Protein AF-A0A401U123-F1 (afdb_monomer)

Organism: Chiloscyllium punctatum (NCBI:txid137246)

Secondary structure (DSSP, 8-state):
-HHHHHHHHHHHHHB-S---SS-EEEEETTEEEEEEE-GGG-EEEEEEEEEE-STT-EEEEEEEEEEEEEETTEEEEEBP---------------PPPPPPPEEEEEEETTEEEEEEE-S-TT---BTTBS-GGGT-EEEEEBSS--------------SS-TTS-SSHHHHHHHH-HHHHHHHHHH--

Nearest PDB structures (foldseek):
  3d6e-assembly1_A  TM=1.740E-01  e=1.601E-01  Bacillus licheniformis
  3d6e-assembly2_B  TM=1.925E-01  e=4.897E-01  Bacillus licheniformis
  1gbg-assembly1_A  TM=1.452E-01  e=1.893E-01  Bacillus licheniformis
  3i4i-assembly2_B  TM=1.589E-01  e=1.133E+00  uncultured murine large bowel bacterium BAC 14

Structure (mmCIF, N/CA/C/O backbone):
data_AF-A0A401U123-F1
#
_entry.id   AF-A0A401U123-F1
#
loop_
_atom_site.group_PDB
_atom_site.id
_atom_site.type_symbol
_atom_site.label_atom_id
_atom_site.label_alt_id
_atom_site.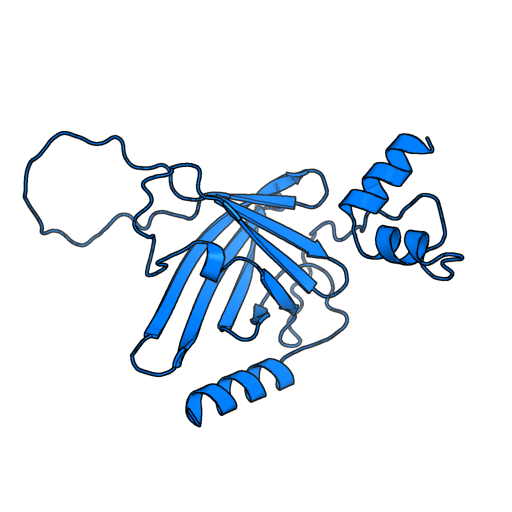label_comp_id
_atom_site.label_asym_id
_atom_site.label_entity_id
_atom_site.label_seq_id
_atom_site.pdbx_PDB_ins_code
_atom_site.Cartn_x
_atom_site.Cartn_y
_atom_site.Cartn_z
_atom_site.occupancy
_atom_site.B_iso_or_equiv
_atom_site.auth_seq_id
_atom_site.auth_comp_id
_atom_site.auth_asym_id
_atom_site.auth_atom_id
_atom_site.pdbx_PDB_model_num
ATOM 1 N N . PHE A 1 1 ? 5.306 -14.251 -20.334 1.00 72.69 1 PHE A N 1
ATOM 2 C CA . PHE A 1 1 ? 3.906 -14.613 -20.028 1.00 72.69 1 PHE A CA 1
ATOM 3 C C . PHE A 1 1 ? 3.793 -15.651 -18.909 1.00 72.69 1 PHE A C 1
ATOM 5 O O . PHE A 1 1 ? 3.324 -15.285 -17.842 1.00 72.69 1 PHE A O 1
ATOM 12 N N . ALA A 1 2 ? 4.260 -16.899 -19.077 1.00 82.81 2 ALA A N 1
ATOM 13 C CA . ALA A 1 2 ? 4.149 -17.934 -18.031 1.00 82.81 2 ALA A CA 1
ATOM 14 C C . ALA A 1 2 ? 4.771 -17.524 -16.679 1.00 82.81 2 ALA A C 1
ATOM 16 O O . ALA A 1 2 ? 4.194 -17.757 -15.625 1.00 82.81 2 ALA A O 1
ATOM 17 N N . GLU A 1 3 ? 5.919 -16.848 -16.704 1.00 81.94 3 GLU A N 1
ATOM 18 C CA . GLU A 1 3 ? 6.566 -16.298 -15.506 1.00 81.94 3 GLU A CA 1
ATOM 19 C C . GLU A 1 3 ? 5.705 -15.237 -14.793 1.00 81.94 3 GLU A C 1
ATOM 21 O O . GLU A 1 3 ? 5.604 -15.228 -13.570 1.00 81.94 3 GLU A O 1
ATOM 26 N N . THR A 1 4 ? 5.024 -14.382 -15.559 1.00 79.69 4 THR A N 1
ATOM 27 C CA . THR A 1 4 ? 4.092 -13.366 -15.049 1.00 79.69 4 THR A CA 1
ATOM 28 C C . THR A 1 4 ? 2.894 -14.016 -14.359 1.00 79.69 4 THR A C 1
ATOM 30 O O . THR A 1 4 ? 2.498 -13.578 -13.283 1.00 79.69 4 THR A O 1
ATOM 33 N N . LEU A 1 5 ? 2.355 -15.097 -14.933 1.00 83.25 5 LEU A N 1
ATOM 34 C CA . LEU A 1 5 ? 1.285 -15.873 -14.303 1.00 83.25 5 LEU A CA 1
ATOM 35 C C . LEU A 1 5 ? 1.749 -16.558 -13.013 1.00 83.25 5 LEU A C 1
ATOM 37 O O . LEU A 1 5 ? 1.036 -16.495 -12.019 1.00 83.25 5 LEU A O 1
ATOM 41 N N . ARG A 1 6 ? 2.957 -17.140 -12.991 1.00 86.31 6 ARG A N 1
ATOM 42 C CA . ARG A 1 6 ? 3.522 -17.748 -11.772 1.00 86.31 6 ARG A CA 1
ATOM 43 C C . ARG A 1 6 ? 3.681 -16.736 -10.640 1.00 86.31 6 ARG A C 1
ATOM 45 O O . ARG A 1 6 ? 3.321 -17.042 -9.512 1.00 86.31 6 ARG A O 1
ATOM 52 N N . ARG A 1 7 ? 4.156 -15.521 -10.938 1.00 83.25 7 ARG A N 1
ATOM 53 C CA . ARG A 1 7 ? 4.240 -14.444 -9.937 1.00 83.25 7 ARG A CA 1
ATOM 54 C C . ARG A 1 7 ? 2.875 -14.071 -9.369 1.00 83.25 7 ARG A C 1
ATOM 56 O O . ARG A 1 7 ? 2.745 -13.923 -8.162 1.00 83.25 7 ARG A O 1
ATOM 63 N N . ARG A 1 8 ? 1.859 -13.937 -10.227 1.00 83.94 8 ARG A N 1
ATOM 64 C CA . ARG A 1 8 ? 0.493 -13.616 -9.784 1.00 83.94 8 ARG A CA 1
ATOM 65 C C . ARG A 1 8 ? -0.108 -14.731 -8.931 1.00 83.94 8 ARG A C 1
ATOM 67 O O . ARG A 1 8 ? -0.739 -14.428 -7.929 1.00 83.94 8 ARG A O 1
ATOM 74 N N . ALA A 1 9 ? 0.119 -15.993 -9.295 1.00 86.19 9 ALA A N 1
ATOM 75 C CA . ALA A 1 9 ? -0.311 -17.135 -8.490 1.00 86.19 9 ALA A CA 1
ATOM 76 C C . ALA A 1 9 ? 0.346 -17.121 -7.101 1.00 86.19 9 ALA A C 1
ATOM 78 O O . ALA A 1 9 ? -0.362 -17.159 -6.102 1.00 86.19 9 ALA A O 1
ATOM 79 N N . ALA A 1 10 ? 1.669 -16.940 -7.033 1.00 85.06 10 ALA A N 1
ATOM 80 C CA . ALA A 1 10 ? 2.384 -16.837 -5.761 1.00 85.06 10 ALA A CA 1
ATOM 81 C C . ALA A 1 10 ? 1.895 -15.655 -4.902 1.00 85.06 10 ALA A C 1
ATOM 83 O O . ALA A 1 10 ? 1.772 -15.786 -3.689 1.00 85.06 10 ALA A O 1
ATOM 84 N N . ALA A 1 11 ? 1.575 -14.511 -5.521 1.00 83.75 11 ALA A N 1
ATOM 85 C CA . ALA A 1 11 ? 1.001 -13.373 -4.808 1.00 83.75 11 ALA A CA 1
ATOM 86 C C . ALA A 1 11 ? -0.361 -13.720 -4.191 1.00 83.75 11 ALA A C 1
ATOM 88 O O . ALA A 1 11 ? -0.575 -13.415 -3.026 1.00 83.75 11 ALA A O 1
ATOM 89 N N . LEU A 1 12 ? -1.250 -14.387 -4.940 1.00 86.56 12 LEU A N 1
ATOM 90 C CA . LEU A 1 12 ? -2.555 -14.832 -4.435 1.00 86.56 12 LEU A CA 1
ATOM 91 C C . LEU A 1 12 ? -2.420 -15.846 -3.293 1.00 86.56 12 LEU A C 1
ATOM 93 O O . LEU A 1 12 ? -3.133 -15.737 -2.303 1.00 86.56 12 LEU A O 1
ATOM 97 N N . GLU A 1 13 ? -1.490 -16.797 -3.405 1.00 87.06 13 GLU A N 1
ATOM 98 C CA . GLU A 1 13 ? -1.208 -17.792 -2.359 1.00 87.06 13 GLU A CA 1
ATOM 99 C C . GLU A 1 13 ? -0.624 -17.166 -1.085 1.00 87.06 13 GLU A C 1
ATOM 101 O O . GLU A 1 13 ? -0.806 -17.697 0.010 1.00 87.06 13 GLU A O 1
ATOM 106 N N . ALA A 1 14 ? 0.073 -16.036 -1.216 1.00 85.12 14 ALA A N 1
ATOM 107 C CA . ALA A 1 14 ? 0.659 -15.328 -0.087 1.00 85.12 14 ALA A CA 1
ATOM 108 C C . ALA A 1 14 ? -0.350 -14.462 0.681 1.00 85.12 14 ALA A C 1
ATOM 110 O O . ALA A 1 14 ? -0.041 -14.078 1.814 1.00 85.12 14 ALA A O 1
ATOM 111 N N . ILE A 1 15 ? -1.517 -14.140 0.097 1.00 88.12 15 ILE A N 1
ATOM 112 C CA . ILE A 1 15 ? -2.527 -13.289 0.739 1.00 88.12 15 ILE A CA 1
ATOM 113 C C . ILE A 1 15 ? -3.003 -13.946 2.035 1.00 88.12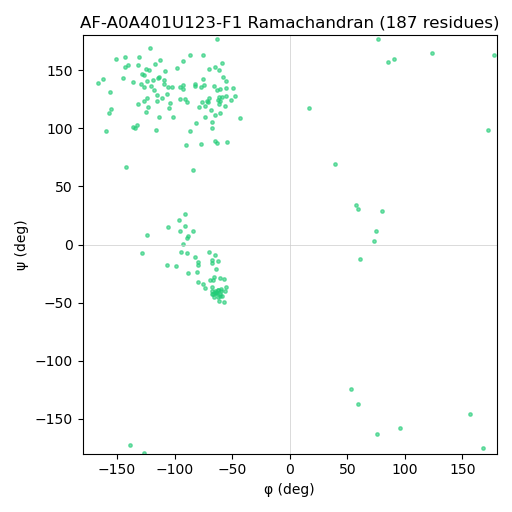 15 ILE A C 1
ATOM 115 O O . ILE A 1 15 ? -3.501 -15.071 2.049 1.00 88.12 15 ILE A O 1
ATOM 119 N N . ALA A 1 16 ? -2.870 -13.206 3.130 1.00 80.25 16 ALA A N 1
ATOM 120 C CA . ALA A 1 16 ? -3.334 -13.589 4.450 1.00 80.25 16 ALA A CA 1
ATOM 121 C C . ALA A 1 16 ? -4.470 -12.660 4.897 1.00 80.25 16 ALA A C 1
ATOM 123 O O . ALA A 1 16 ? -4.455 -11.462 4.619 1.00 80.25 16 ALA A O 1
ATOM 124 N N . SER A 1 17 ? -5.445 -13.208 5.621 1.00 72.75 17 SER A N 1
ATOM 125 C CA . SER A 1 17 ? -6.534 -12.447 6.245 1.00 72.75 17 SER A CA 1
ATOM 126 C C . SER A 1 17 ? -6.251 -12.167 7.721 1.00 72.75 17 SER A C 1
ATOM 128 O O . SER A 1 17 ? -5.633 -12.995 8.393 1.00 72.75 17 SER A O 1
ATOM 130 N N . GLY A 1 18 ? -6.789 -11.071 8.258 1.00 66.94 18 GLY A N 1
ATOM 131 C CA . GLY A 1 18 ? -6.857 -10.828 9.700 1.00 66.94 18 GLY A CA 1
ATOM 132 C C . GLY A 1 18 ? -5.561 -10.305 10.315 1.00 66.94 18 GLY A C 1
ATOM 133 O O . GLY A 1 18 ? -5.289 -10.571 11.486 1.00 66.94 18 GLY A O 1
ATOM 134 N N . ARG A 1 19 ? -4.736 -9.578 9.549 1.00 75.94 19 ARG A N 1
ATOM 135 C CA . ARG A 1 19 ? -3.484 -9.006 10.068 1.00 75.94 19 ARG A CA 1
ATOM 136 C C . ARG A 1 19 ? -3.778 -7.856 11.054 1.00 75.94 19 ARG A C 1
ATOM 138 O O . ARG A 1 19 ? -4.467 -6.899 10.677 1.00 75.94 19 ARG A O 1
ATOM 145 N N . PRO A 1 20 ? -3.239 -7.885 12.288 1.00 73.00 20 PRO A N 1
ATOM 146 C CA . PRO A 1 20 ? -3.226 -6.712 13.158 1.00 73.00 20 PRO A CA 1
ATOM 147 C C . PRO A 1 20 ? -2.160 -5.709 12.685 1.00 73.00 20 PRO A C 1
ATOM 149 O O . PRO A 1 20 ? -1.083 -6.116 12.250 1.00 73.00 20 PRO A O 1
ATOM 152 N N . GLY A 1 21 ? -2.455 -4.409 12.771 1.00 81.81 21 GLY A N 1
ATOM 153 C CA . GLY A 1 21 ? -1.521 -3.352 12.356 1.00 81.81 21 GLY A CA 1
ATOM 154 C C . GLY A 1 21 ? -1.399 -3.176 10.839 1.00 81.81 2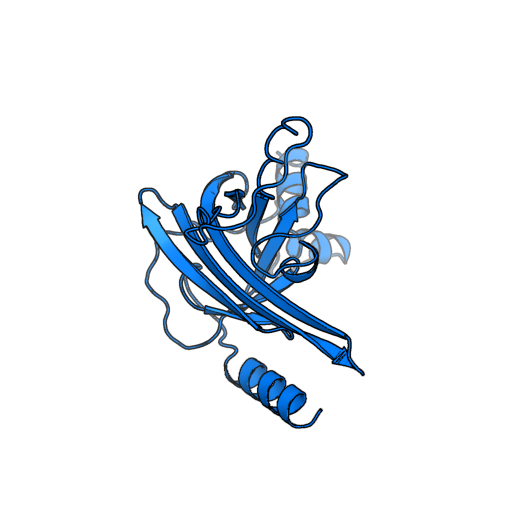1 GLY A C 1
ATOM 155 O O . GLY A 1 21 ? -2.263 -3.631 10.078 1.00 81.81 21 GLY A O 1
ATOM 156 N N . ILE A 1 22 ? -0.335 -2.490 10.402 1.00 88.50 22 ILE A N 1
ATOM 157 C CA . ILE A 1 22 ? -0.020 -2.278 8.975 1.00 88.50 22 ILE A CA 1
ATOM 158 C C . ILE A 1 22 ? 1.414 -2.665 8.585 1.00 88.50 22 ILE A C 1
ATOM 160 O O . ILE A 1 22 ? 1.741 -2.678 7.402 1.00 88.50 22 ILE A O 1
ATOM 164 N N . ALA A 1 23 ? 2.278 -3.000 9.533 1.00 90.38 23 ALA A N 1
ATOM 165 C CA . ALA A 1 23 ? 3.647 -3.411 9.283 1.00 90.38 23 ALA A CA 1
ATOM 166 C C . ALA A 1 23 ? 3.724 -4.733 8.513 1.00 90.38 23 ALA A C 1
ATOM 168 O O . ALA A 1 23 ? 2.865 -5.616 8.615 1.00 90.38 23 ALA A O 1
ATOM 169 N N . GLY A 1 24 ? 4.823 -4.881 7.780 1.00 90.88 24 GLY A N 1
ATOM 170 C CA . GLY A 1 24 ? 5.158 -6.040 6.967 1.00 90.88 24 GLY A CA 1
ATOM 171 C C . GLY A 1 24 ? 4.758 -5.878 5.505 1.00 90.88 24 GLY A C 1
ATOM 172 O O . GLY A 1 24 ? 4.663 -4.763 4.989 1.00 90.88 24 GLY A O 1
ATOM 173 N N . THR A 1 25 ? 4.610 -7.007 4.816 1.00 93.12 25 THR A N 1
ATOM 174 C CA . THR A 1 25 ? 4.478 -7.039 3.359 1.00 93.12 25 THR A CA 1
ATOM 175 C C . THR A 1 25 ? 3.022 -7.006 2.911 1.00 93.12 25 THR A C 1
ATOM 177 O O . THR A 1 25 ? 2.165 -7.719 3.433 1.00 93.12 25 THR A O 1
ATOM 180 N N . TRP A 1 26 ? 2.777 -6.204 1.884 1.00 93.62 26 TRP A N 1
ATOM 181 C CA . TRP A 1 26 ? 1.509 -6.012 1.205 1.00 93.62 26 TRP A CA 1
ATOM 182 C C . TRP A 1 26 ? 1.704 -6.233 -0.290 1.00 93.62 26 TRP A C 1
ATOM 184 O O . TRP A 1 26 ? 2.675 -5.750 -0.865 1.00 93.62 26 TRP A O 1
ATOM 194 N N . VAL A 1 27 ? 0.802 -6.960 -0.939 1.00 93.44 27 VAL A N 1
ATOM 195 C CA . VAL A 1 27 ? 0.949 -7.374 -2.340 1.00 93.44 27 VAL A CA 1
ATOM 196 C C . VAL A 1 27 ? -0.235 -6.950 -3.191 1.00 93.44 27 VAL A C 1
ATOM 198 O O . VAL A 1 27 ? -1.367 -6.852 -2.722 1.00 93.44 27 VAL A O 1
ATOM 201 N N . ASN A 1 28 ? 0.025 -6.727 -4.474 1.00 91.31 28 ASN A N 1
ATOM 202 C CA . ASN A 1 28 ? -1.002 -6.616 -5.501 1.00 91.31 28 ASN A CA 1
ATOM 203 C C . ASN A 1 28 ? -0.554 -7.352 -6.777 1.00 91.31 28 ASN A C 1
ATOM 205 O O . ASN A 1 28 ? 0.472 -8.031 -6.805 1.00 91.31 28 ASN A O 1
ATOM 209 N N . ALA A 1 29 ? -1.314 -7.207 -7.863 1.00 86.38 29 ALA A N 1
ATOM 210 C CA . ALA A 1 29 ? -1.022 -7.876 -9.133 1.00 86.38 29 ALA A CA 1
ATOM 211 C C . ALA A 1 29 ? 0.319 -7.472 -9.786 1.00 86.38 29 ALA A C 1
ATOM 213 O O . ALA A 1 29 ? 0.758 -8.144 -10.727 1.00 86.38 29 ALA A O 1
ATOM 214 N N . PHE A 1 30 ? 0.938 -6.380 -9.330 1.00 88.06 30 PHE A N 1
ATOM 215 C CA . PHE A 1 30 ? 2.159 -5.809 -9.889 1.00 88.06 30 PHE A CA 1
ATOM 216 C C . PHE A 1 30 ? 3.390 -6.042 -9.016 1.00 88.06 30 PHE A C 1
ATOM 218 O O . PHE A 1 30 ? 4.497 -5.936 -9.529 1.00 88.06 30 PHE A O 1
ATOM 225 N N . GLY A 1 31 ? 3.244 -6.390 -7.740 1.00 90.69 31 GLY A N 1
ATOM 226 C CA . GLY A 1 31 ? 4.390 -6.651 -6.874 1.00 90.69 31 GLY A CA 1
ATOM 227 C C . GLY A 1 31 ? 4.058 -6.475 -5.405 1.00 90.69 31 GLY A C 1
ATOM 228 O O . GLY A 1 31 ? 2.940 -6.768 -4.972 1.00 90.69 31 GLY A O 1
ATOM 229 N N . SER A 1 32 ? 5.043 -6.004 -4.649 1.00 93.25 32 SER A N 1
ATOM 230 C CA . SER A 1 32 ? 4.965 -5.899 -3.197 1.00 93.25 32 SER A CA 1
ATOM 231 C C . SER A 1 32 ? 5.403 -4.541 -2.681 1.00 93.25 32 SER A C 1
ATOM 233 O O . SER A 1 32 ? 6.224 -3.849 -3.280 1.00 93.25 32 SER A O 1
ATOM 235 N N . ILE A 1 33 ? 4.881 -4.204 -1.514 1.00 94.62 33 ILE A N 1
ATOM 236 C CA . ILE A 1 33 ? 5.300 -3.082 -0.697 1.00 94.62 33 ILE A CA 1
ATOM 237 C C . ILE A 1 33 ? 5.548 -3.607 0.709 1.00 94.62 33 ILE A C 1
ATOM 239 O O . ILE A 1 33 ? 4.768 -4.405 1.220 1.00 94.62 33 ILE A O 1
ATOM 243 N N . THR A 1 34 ? 6.620 -3.155 1.341 1.00 95.12 34 THR A N 1
ATOM 244 C CA . THR A 1 34 ? 6.943 -3.491 2.725 1.00 95.12 34 THR A CA 1
ATOM 245 C C . THR A 1 34 ? 6.881 -2.233 3.574 1.00 95.12 34 THR A C 1
ATOM 247 O O . THR A 1 34 ? 7.492 -1.220 3.236 1.00 95.12 34 THR A O 1
ATOM 250 N N . LEU A 1 35 ? 6.138 -2.308 4.677 1.00 93.94 35 LEU A N 1
ATOM 251 C CA . LEU A 1 35 ? 6.067 -1.272 5.698 1.00 93.94 35 LEU A CA 1
ATOM 252 C C . LEU A 1 35 ? 6.887 -1.688 6.916 1.00 93.94 35 LEU A C 1
ATOM 254 O O . LEU A 1 35 ? 6.623 -2.714 7.542 1.00 93.94 35 LEU A O 1
ATOM 258 N N . THR A 1 36 ? 7.870 -0.873 7.274 1.00 93.19 36 THR A N 1
ATOM 259 C CA . THR A 1 36 ? 8.681 -1.056 8.478 1.00 93.19 36 THR A CA 1
ATOM 260 C C . THR A 1 36 ? 8.353 0.055 9.472 1.00 93.19 36 THR A C 1
ATOM 262 O O . THR A 1 36 ? 8.437 1.225 9.093 1.00 93.19 36 THR A O 1
ATOM 265 N N . PRO A 1 37 ? 7.980 -0.266 10.724 1.00 91.69 37 PRO A N 1
ATOM 266 C CA . PRO A 1 37 ? 7.776 0.747 11.752 1.00 91.69 37 PRO A CA 1
ATOM 267 C C . PRO A 1 37 ? 9.014 1.628 11.938 1.00 91.69 37 PRO A C 1
ATOM 269 O O . PRO A 1 37 ? 10.144 1.138 11.929 1.00 91.69 37 PRO A O 1
ATOM 272 N N . ALA A 1 38 ? 8.783 2.919 12.137 1.00 88.62 38 ALA A N 1
ATOM 273 C CA . ALA A 1 38 ? 9.775 3.913 12.517 1.00 88.62 38 ALA A CA 1
ATOM 274 C C . ALA A 1 38 ? 9.297 4.676 13.768 1.00 88.62 38 ALA A C 1
ATOM 276 O O . ALA A 1 38 ? 8.234 4.394 14.332 1.00 88.62 38 ALA A O 1
ATOM 277 N N . ASP A 1 39 ? 10.094 5.635 14.232 1.00 83.94 39 ASP A N 1
ATOM 278 C CA . ASP A 1 39 ? 9.794 6.374 15.457 1.00 83.94 39 ASP A CA 1
ATOM 279 C C . ASP A 1 39 ? 8.478 7.159 15.367 1.00 83.94 39 ASP A C 1
ATOM 281 O O . ASP A 1 39 ? 8.074 7.647 14.312 1.00 83.94 39 ASP A O 1
ATOM 285 N N . SER A 1 40 ? 7.822 7.342 16.516 1.00 84.12 40 SER A N 1
ATOM 286 C CA . SER A 1 40 ? 6.632 8.201 16.658 1.00 84.12 40 SER A CA 1
ATOM 287 C C . SER A 1 40 ? 5.447 7.828 15.750 1.00 84.12 40 SER A C 1
ATOM 289 O O . SER A 1 40 ? 4.708 8.700 15.299 1.00 84.12 40 SER A O 1
ATOM 291 N N . GLY A 1 41 ? 5.256 6.533 15.474 1.00 83.81 41 GLY A N 1
ATOM 292 C CA . GLY A 1 41 ? 4.154 6.046 14.632 1.00 83.81 41 GLY A CA 1
ATOM 293 C C . GLY A 1 41 ? 4.358 6.298 13.136 1.00 83.81 41 GLY A C 1
ATOM 294 O O . GLY A 1 41 ? 3.418 6.142 12.358 1.00 83.81 41 GLY A O 1
ATOM 295 N N . ALA A 1 42 ? 5.567 6.698 12.735 1.00 90.50 42 ALA A N 1
ATOM 296 C CA . ALA A 1 42 ? 5.963 6.761 11.340 1.00 90.50 42 ALA A CA 1
ATOM 297 C C . ALA A 1 42 ? 6.250 5.360 10.778 1.00 90.50 42 ALA A C 1
ATOM 299 O O . ALA A 1 42 ? 6.470 4.401 11.520 1.00 90.50 42 ALA A O 1
ATOM 300 N N . TYR A 1 43 ? 6.283 5.259 9.453 1.00 93.44 43 TYR A N 1
ATOM 301 C CA . TYR A 1 43 ? 6.618 4.037 8.729 1.00 93.44 43 TYR A CA 1
ATOM 302 C C . TYR A 1 43 ? 7.565 4.344 7.582 1.00 93.44 43 TYR A C 1
ATOM 304 O O . TYR A 1 43 ? 7.374 5.317 6.854 1.00 93.44 43 TYR A O 1
ATOM 312 N N . ARG A 1 44 ? 8.542 3.465 7.375 1.00 94.94 44 ARG A N 1
ATOM 313 C CA . ARG A 1 44 ? 9.292 3.405 6.127 1.00 94.94 44 ARG A CA 1
ATOM 314 C C . ARG A 1 44 ? 8.582 2.466 5.167 1.00 94.94 44 ARG A C 1
ATOM 316 O O . ARG A 1 44 ? 8.373 1.296 5.479 1.00 94.94 44 ARG A O 1
ATOM 323 N N . LEU A 1 45 ? 8.227 2.989 4.005 1.00 95.25 45 LEU A N 1
ATOM 324 C CA . LEU A 1 45 ? 7.699 2.232 2.885 1.00 95.25 45 LEU A CA 1
ATOM 325 C C . LEU A 1 45 ? 8.838 1.892 1.930 1.00 95.25 45 LEU A C 1
ATOM 327 O O . LEU A 1 45 ? 9.630 2.766 1.593 1.00 95.25 45 LEU A O 1
ATOM 331 N N . ALA A 1 46 ? 8.878 0.649 1.461 1.00 95.38 46 ALA A N 1
ATOM 332 C CA . ALA A 1 46 ? 9.684 0.225 0.322 1.00 95.38 46 ALA A CA 1
ATOM 333 C C . ALA A 1 46 ? 8.780 -0.479 -0.695 1.00 95.38 46 ALA A C 1
ATOM 335 O O . ALA A 1 46 ? 8.096 -1.437 -0.337 1.00 95.38 46 ALA A O 1
ATOM 336 N N . ALA A 1 47 ? 8.755 -0.007 -1.938 1.00 94.00 47 ALA A N 1
ATOM 337 C CA . ALA A 1 47 ? 7.978 -0.599 -3.021 1.00 94.00 47 ALA A CA 1
ATOM 338 C C .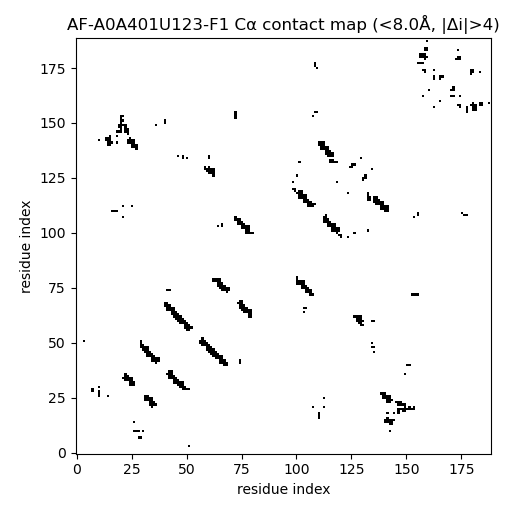 ALA A 1 47 ? 8.896 -1.284 -4.031 1.00 94.00 47 ALA A C 1
ATOM 340 O O . ALA A 1 47 ? 9.914 -0.719 -4.417 1.00 94.00 47 ALA A O 1
ATOM 341 N N . ASP A 1 48 ? 8.489 -2.467 -4.485 1.00 93.75 48 ASP A N 1
ATOM 342 C CA . ASP A 1 48 ? 9.102 -3.184 -5.599 1.00 93.75 48 ASP A CA 1
ATOM 343 C C . ASP A 1 48 ? 7.992 -3.709 -6.514 1.00 93.75 48 ASP A C 1
ATOM 345 O O . ASP A 1 48 ? 7.290 -4.681 -6.207 1.00 93.75 48 ASP A O 1
ATOM 349 N N . LEU A 1 49 ? 7.771 -2.987 -7.613 1.00 91.50 49 LEU A N 1
ATOM 350 C CA . LEU A 1 49 ? 6.647 -3.198 -8.515 1.00 91.50 49 LEU A CA 1
ATOM 351 C C . LEU A 1 49 ? 7.133 -3.436 -9.940 1.00 91.50 49 LEU A C 1
ATOM 353 O O . LEU A 1 49 ? 8.029 -2.766 -10.454 1.00 91.50 49 LEU A O 1
ATOM 357 N N . ARG A 1 50 ? 6.465 -4.362 -10.622 1.00 88.75 50 ARG A N 1
ATOM 358 C CA . ARG A 1 50 ? 6.713 -4.724 -12.012 1.00 88.75 50 ARG A CA 1
ATOM 359 C C . ARG A 1 50 ? 5.403 -4.880 -12.777 1.00 88.75 50 ARG A C 1
ATOM 361 O O . ARG A 1 50 ? 4.744 -5.921 -12.748 1.00 88.75 50 ARG A O 1
ATOM 368 N N . GLY A 1 51 ? 5.068 -3.847 -13.540 1.00 81.38 51 GLY A N 1
ATOM 369 C CA . GLY A 1 51 ? 4.011 -3.882 -14.541 1.00 81.38 51 GLY A CA 1
ATOM 370 C C . GLY A 1 51 ? 4.466 -4.629 -15.794 1.00 81.38 51 GLY A C 1
ATOM 371 O O . GLY A 1 51 ? 5.455 -4.252 -16.425 1.00 81.38 51 GLY A O 1
ATOM 372 N N . ASP A 1 52 ? 3.734 -5.676 -16.166 1.00 76.12 52 ASP A N 1
ATOM 373 C CA . ASP A 1 52 ? 3.868 -6.364 -17.453 1.00 76.12 52 ASP A CA 1
ATOM 374 C C . ASP A 1 52 ? 2.557 -6.199 -18.226 1.00 76.12 52 ASP A C 1
ATOM 376 O O . ASP A 1 52 ? 1.572 -6.895 -17.962 1.00 76.12 52 ASP A O 1
ATOM 380 N N . TYR A 1 53 ? 2.545 -5.227 -19.140 1.00 70.12 53 TYR A N 1
ATOM 381 C CA . TYR A 1 53 ? 1.380 -4.872 -19.955 1.00 70.12 53 TYR A CA 1
ATOM 382 C C . TYR A 1 53 ? 1.391 -5.556 -21.335 1.00 70.12 53 TYR A C 1
ATOM 384 O O . TYR A 1 53 ? 0.594 -5.203 -22.202 1.00 70.12 53 TYR A O 1
ATOM 392 N N . GLY A 1 54 ? 2.277 -6.541 -21.543 1.00 68.12 54 GLY A N 1
ATOM 393 C CA . GLY A 1 54 ? 2.455 -7.236 -22.819 1.00 68.12 54 GLY A CA 1
ATOM 394 C C . GLY A 1 54 ? 3.401 -6.519 -23.793 1.00 68.12 54 GLY A C 1
ATOM 395 O O . GLY A 1 54 ? 3.634 -5.311 -23.708 1.00 68.12 54 GLY A O 1
ATOM 396 N N . GLY A 1 55 ? 3.976 -7.289 -24.725 1.00 70.56 55 GLY A N 1
ATOM 397 C CA . GLY A 1 55 ? 5.033 -6.809 -25.624 1.00 70.56 55 GLY A CA 1
ATOM 398 C C . GLY A 1 55 ? 6.263 -6.318 -24.850 1.00 70.56 55 GLY A C 1
ATOM 399 O O . GLY A 1 55 ? 6.651 -6.922 -23.848 1.00 70.56 55 GLY A O 1
ATOM 400 N N . ASP A 1 56 ? 6.828 -5.190 -25.281 1.00 65.50 56 ASP A N 1
ATOM 401 C CA . ASP A 1 56 ? 8.001 -4.566 -24.647 1.00 65.50 56 ASP A CA 1
ATOM 402 C C . ASP A 1 56 ? 7.631 -3.576 -23.527 1.00 65.50 56 ASP A C 1
ATOM 404 O O . ASP A 1 56 ? 8.492 -2.913 -22.950 1.00 65.50 56 ASP A O 1
ATOM 408 N N . ARG A 1 57 ? 6.342 -3.467 -23.171 1.00 70.19 57 ARG A N 1
ATOM 409 C CA . ARG A 1 57 ? 5.840 -2.517 -22.163 1.00 70.19 57 ARG A CA 1
ATOM 410 C C . ARG A 1 57 ? 5.989 -3.067 -20.748 1.00 70.19 57 ARG A C 1
ATOM 412 O O . ARG A 1 57 ? 5.008 -3.302 -20.038 1.00 70.19 57 ARG A O 1
ATOM 419 N N . ARG A 1 58 ? 7.240 -3.262 -20.340 1.00 76.25 58 ARG A N 1
ATOM 420 C CA . ARG A 1 58 ? 7.612 -3.602 -18.965 1.00 76.25 58 ARG A CA 1
ATOM 421 C C . ARG A 1 58 ? 7.991 -2.330 -18.227 1.00 76.25 58 ARG A C 1
ATOM 423 O O . ARG A 1 58 ? 8.848 -1.583 -18.686 1.00 76.25 58 ARG A O 1
ATOM 430 N N . ARG A 1 59 ? 7.341 -2.086 -17.095 1.00 81.25 59 ARG A N 1
ATOM 431 C CA . ARG A 1 59 ? 7.626 -0.935 -16.237 1.00 81.25 59 ARG A CA 1
ATOM 432 C C . ARG A 1 59 ? 7.969 -1.444 -14.849 1.00 81.25 59 ARG A C 1
ATOM 434 O O . ARG A 1 59 ? 7.143 -2.116 -14.232 1.00 81.25 59 ARG A O 1
ATOM 441 N N . THR A 1 60 ? 9.176 -1.166 -14.386 1.00 87.75 60 THR A N 1
ATOM 442 C CA . THR A 1 60 ? 9.539 -1.322 -12.977 1.00 87.75 60 THR A CA 1
ATOM 443 C C . THR A 1 60 ? 9.175 -0.047 -12.222 1.00 87.75 60 THR A C 1
ATOM 445 O O . THR A 1 60 ? 8.835 0.970 -12.829 1.00 87.75 60 THR A O 1
ATOM 448 N N . CYS A 1 61 ? 9.108 -0.135 -10.903 1.00 88.06 61 CYS A N 1
ATOM 449 C CA . CYS A 1 61 ? 9.016 1.009 -10.011 1.00 88.06 61 CYS A CA 1
ATOM 450 C C . CYS A 1 61 ? 9.538 0.558 -8.651 1.00 88.06 61 CYS A C 1
ATOM 452 O O . CYS A 1 61 ? 8.933 -0.321 -8.028 1.00 88.06 61 CYS A O 1
ATOM 454 N N . GLN A 1 62 ? 10.671 1.122 -8.238 1.00 91.69 62 GLN A N 1
ATOM 455 C CA . GLN A 1 62 ? 11.314 0.817 -6.969 1.00 91.69 62 GLN A CA 1
ATOM 456 C C . GLN A 1 62 ? 11.506 2.107 -6.196 1.00 91.69 62 GLN A C 1
ATOM 458 O O . GLN A 1 62 ? 12.248 2.979 -6.615 1.00 91.69 62 GLN A O 1
ATOM 463 N N . LEU A 1 63 ? 10.826 2.263 -5.068 1.00 90.88 63 LEU A N 1
ATOM 464 C CA . LEU A 1 63 ? 10.907 3.511 -4.318 1.00 90.88 63 LEU A CA 1
ATOM 465 C C . LEU A 1 63 ? 10.889 3.275 -2.820 1.00 90.88 63 LEU A C 1
ATOM 467 O O . LEU A 1 63 ? 10.446 2.229 -2.342 1.00 90.88 63 LEU A O 1
ATOM 471 N N . THR A 1 64 ? 11.339 4.281 -2.081 1.00 93.44 64 THR A N 1
ATOM 472 C CA . THR A 1 64 ? 11.232 4.321 -0.628 1.00 93.44 64 THR A CA 1
ATOM 473 C C . THR A 1 64 ? 10.600 5.632 -0.185 1.00 93.44 64 THR A C 1
ATOM 475 O O . THR A 1 64 ? 10.761 6.656 -0.841 1.00 93.44 64 THR A O 1
ATOM 478 N N . ALA A 1 65 ? 9.836 5.617 0.903 1.00 93.62 65 ALA A N 1
ATOM 479 C CA . ALA A 1 65 ? 9.220 6.819 1.460 1.00 93.62 65 ALA A CA 1
ATOM 480 C C . ALA A 1 65 ? 9.180 6.747 2.986 1.00 93.62 65 ALA A C 1
ATOM 482 O O . ALA A 1 65 ? 8.929 5.681 3.550 1.00 93.62 65 ALA A O 1
ATOM 483 N N . ASP A 1 66 ? 9.381 7.888 3.640 1.00 94.12 66 ASP A N 1
ATOM 484 C CA . ASP A 1 66 ? 9.222 8.024 5.087 1.00 94.12 66 ASP A CA 1
ATOM 485 C C . ASP A 1 66 ? 7.875 8.695 5.374 1.00 94.12 66 ASP A C 1
ATOM 487 O O . ASP A 1 66 ? 7.675 9.879 5.100 1.00 94.12 66 ASP A O 1
ATOM 491 N N . LEU A 1 67 ? 6.935 7.922 5.913 1.00 93.81 67 LEU A N 1
ATOM 492 C CA . LEU A 1 67 ? 5.537 8.306 6.063 1.00 93.81 67 LEU A CA 1
ATOM 493 C C . LEU A 1 67 ? 5.212 8.604 7.523 1.00 93.81 67 LEU A C 1
ATOM 495 O O . LEU A 1 67 ? 5.484 7.793 8.406 1.00 93.81 67 LEU A O 1
ATOM 499 N N . LYS A 1 68 ? 4.593 9.755 7.776 1.00 92.94 68 LYS A N 1
ATOM 500 C CA . LYS A 1 68 ? 4.208 10.221 9.115 1.00 92.94 68 LYS A CA 1
ATOM 501 C C . LYS A 1 68 ? 2.690 10.361 9.229 1.00 92.94 68 LYS A C 1
ATOM 503 O O . LYS A 1 68 ? 2.038 10.574 8.207 1.00 92.94 68 LYS A O 1
ATOM 508 N N . PRO A 1 69 ? 2.112 10.287 10.441 1.00 90.56 69 PRO A N 1
ATOM 509 C CA . PRO A 1 69 ? 0.684 10.528 10.641 1.00 90.56 69 PRO A CA 1
ATOM 510 C C . PRO A 1 69 ? 0.248 11.894 10.091 1.00 90.56 69 PRO A C 1
ATOM 512 O O . PRO A 1 69 ? 0.845 12.916 10.423 1.00 90.56 69 PRO A O 1
ATOM 515 N N . ALA A 1 70 ? -0.794 11.903 9.258 1.00 86.12 70 ALA A N 1
ATOM 516 C CA . ALA A 1 70 ? -1.312 13.083 8.557 1.00 86.12 70 ALA A CA 1
ATOM 517 C C . ALA A 1 70 ? -2.811 13.352 8.829 1.00 86.12 70 ALA A C 1
ATOM 519 O O . ALA A 1 70 ? -3.401 14.242 8.219 1.00 86.12 70 ALA A O 1
ATOM 520 N N . GLY A 1 71 ? -3.419 12.613 9.768 1.00 79.44 71 GLY A N 1
ATOM 521 C CA . GLY A 1 71 ? -4.832 12.730 10.154 1.00 79.44 71 GLY A CA 1
ATOM 522 C C . GLY A 1 71 ? -5.771 11.821 9.348 1.00 79.44 71 GLY A C 1
ATOM 523 O O . GLY A 1 71 ? -5.418 11.335 8.277 1.00 79.44 71 GLY A O 1
ATOM 524 N N . GLY A 1 72 ? -6.966 11.540 9.881 1.00 75.75 72 GLY A N 1
ATOM 525 C CA . GLY A 1 72 ? -7.969 10.691 9.210 1.00 75.75 72 GLY A CA 1
ATOM 526 C C . GLY A 1 72 ? -7.488 9.266 8.895 1.00 75.75 72 GLY A C 1
ATOM 527 O O . GLY A 1 72 ? -7.868 8.703 7.870 1.00 75.75 72 GLY A O 1
ATOM 528 N N . GLY A 1 73 ? -6.582 8.722 9.717 1.00 80.56 73 GLY A N 1
ATOM 529 C CA . GLY A 1 73 ? -5.951 7.415 9.496 1.00 80.56 73 GLY A CA 1
ATOM 530 C C . GLY A 1 73 ? -4.905 7.384 8.374 1.00 80.56 73 GLY A C 1
ATOM 531 O O . GLY A 1 73 ? -4.364 6.319 8.078 1.00 80.56 73 GLY A O 1
ATOM 532 N N . TRP A 1 74 ? -4.600 8.525 7.744 1.00 88.50 74 TRP A N 1
ATOM 533 C CA . TRP A 1 74 ? -3.575 8.613 6.709 1.00 88.50 74 TRP A CA 1
ATOM 534 C C . TRP A 1 74 ? -2.173 8.743 7.304 1.00 88.50 74 TRP A C 1
ATOM 536 O O . TRP A 1 74 ? -1.924 9.529 8.221 1.00 88.50 74 TRP A O 1
ATOM 546 N N . LEU A 1 75 ? -1.237 8.018 6.702 1.00 92.38 75 LEU A N 1
ATOM 547 C CA . LEU A 1 75 ? 0.197 8.262 6.765 1.00 92.38 75 LEU A CA 1
ATOM 548 C C . LEU A 1 75 ? 0.617 8.929 5.457 1.00 92.38 75 LEU A C 1
ATOM 550 O O . LEU A 1 75 ? 0.179 8.488 4.397 1.00 92.38 75 LEU A O 1
ATOM 554 N N . ALA A 1 76 ? 1.448 9.967 5.503 1.00 93.56 76 ALA A N 1
ATOM 555 C CA . ALA A 1 76 ? 1.902 10.671 4.308 1.00 93.56 76 ALA A CA 1
ATOM 556 C C . ALA A 1 76 ? 3.360 11.127 4.410 1.00 93.56 76 ALA A C 1
ATOM 558 O O . ALA A 1 76 ? 3.871 11.384 5.502 1.00 93.56 76 ALA A O 1
ATOM 559 N N . GLY A 1 77 ? 4.023 11.245 3.264 1.00 92.44 77 GLY A N 1
ATOM 560 C CA . GLY A 1 77 ? 5.382 11.763 3.176 1.00 92.44 77 GLY A CA 1
ATOM 561 C C . GLY A 1 77 ? 5.941 11.740 1.752 1.00 92.44 77 GLY A C 1
ATOM 562 O O . GLY A 1 77 ? 5.389 11.056 0.886 1.00 92.44 77 GLY A O 1
ATOM 563 N N . PRO A 1 78 ? 7.022 12.494 1.497 1.00 90.69 78 PRO A N 1
ATOM 564 C CA . PRO A 1 78 ? 7.701 12.485 0.211 1.00 90.69 78 PRO A CA 1
ATOM 565 C C . PRO A 1 78 ? 8.430 11.158 -0.020 1.00 90.69 78 PRO A C 1
ATOM 567 O O . PRO A 1 78 ? 8.906 10.512 0.920 1.00 90.69 78 PRO A O 1
ATOM 570 N N . VAL A 1 79 ? 8.561 10.778 -1.287 1.00 88.81 79 VAL A N 1
ATOM 571 C CA . VAL A 1 79 ? 9.472 9.708 -1.696 1.00 88.81 79 VAL A CA 1
ATOM 572 C C . VAL A 1 79 ? 10.914 10.165 -1.439 1.00 88.81 79 VAL A C 1
ATOM 574 O O . VAL A 1 79 ? 11.277 11.312 -1.704 1.00 88.81 79 VAL A O 1
ATOM 577 N N . VAL A 1 80 ? 11.736 9.280 -0.880 1.00 86.88 80 VAL A N 1
ATOM 578 C CA . VAL A 1 80 ? 13.133 9.559 -0.545 1.00 86.88 80 VAL A CA 1
ATOM 579 C C . VAL A 1 80 ? 13.953 9.656 -1.830 1.00 86.88 80 VAL A C 1
ATOM 581 O O . VAL A 1 80 ? 14.006 8.716 -2.622 1.00 86.88 80 VAL A O 1
ATOM 584 N N . THR A 1 81 ? 14.622 10.792 -2.026 1.00 72.38 81 THR A N 1
ATOM 585 C CA . THR A 1 81 ? 15.661 10.943 -3.051 1.00 72.38 81 THR A CA 1
ATOM 586 C C . THR A 1 81 ? 16.895 10.195 -2.595 1.00 72.38 81 THR A C 1
ATOM 588 O O . THR A 1 81 ? 17.571 10.638 -1.663 1.00 72.38 81 THR A O 1
ATOM 591 N N . GLU A 1 82 ? 17.210 9.080 -3.250 1.00 61.47 82 GLU A N 1
ATOM 592 C CA . GLU A 1 82 ? 18.569 8.565 -3.172 1.00 61.47 82 GLU A CA 1
ATOM 593 C C . GLU A 1 82 ? 19.454 9.606 -3.855 1.00 61.47 82 GLU A C 1
ATOM 595 O O . GLU A 1 82 ? 19.313 9.880 -5.045 1.00 61.47 82 GLU A O 1
ATOM 600 N N . ALA A 1 83 ? 20.290 10.289 -3.072 1.00 47.47 83 ALA A N 1
ATOM 601 C CA . ALA A 1 83 ? 21.276 11.191 -3.634 1.00 47.47 83 ALA A CA 1
ATOM 602 C C . ALA A 1 83 ? 22.189 10.352 -4.531 1.00 47.47 83 ALA A C 1
ATOM 604 O O . ALA A 1 83 ? 22.895 9.468 -4.041 1.00 47.47 83 ALA A O 1
ATOM 605 N N . ASP A 1 84 ? 22.125 10.613 -5.834 1.00 40.94 84 ASP A N 1
ATOM 606 C CA . ASP A 1 84 ? 22.964 10.009 -6.859 1.00 40.94 84 ASP A CA 1
ATOM 607 C C . ASP A 1 84 ? 24.422 9.948 -6.374 1.00 40.94 84 ASP A C 1
ATOM 609 O O . ASP A 1 84 ? 25.118 10.960 -6.281 1.00 40.94 84 ASP A O 1
ATOM 613 N N . THR A 1 85 ? 24.913 8.746 -6.078 1.00 33.12 85 THR A N 1
ATOM 614 C CA . THR A 1 85 ? 26.358 8.489 -5.976 1.00 33.12 85 THR A CA 1
ATOM 615 C C . THR A 1 85 ? 26.970 8.219 -7.354 1.00 33.12 85 THR A C 1
ATOM 617 O O . THR A 1 85 ? 28.135 7.837 -7.454 1.00 33.12 85 THR A O 1
ATOM 620 N N . SER A 1 86 ? 26.235 8.471 -8.445 1.00 36.78 86 SER A N 1
ATOM 621 C CA . SER A 1 86 ? 26.757 8.360 -9.803 1.00 36.78 86 SER A CA 1
ATOM 622 C C . SER A 1 86 ? 27.357 9.690 -10.286 1.00 36.78 86 SER A C 1
ATOM 624 O O . SER A 1 86 ? 26.767 10.528 -10.964 1.00 36.78 86 SER A O 1
ATOM 626 N N . SER A 1 87 ? 28.623 9.890 -9.936 1.00 43.28 87 SER A N 1
ATOM 627 C CA . SER A 1 87 ? 29.493 10.890 -10.544 1.00 43.28 87 SER A CA 1
ATOM 628 C C . SER A 1 87 ? 29.716 10.600 -12.040 1.00 43.28 87 SER A C 1
ATOM 630 O O . SER A 1 87 ? 30.676 9.913 -12.379 1.00 43.28 87 SER A O 1
ATOM 632 N N . ASN A 1 88 ? 28.851 11.085 -12.938 1.00 38.59 88 ASN A N 1
ATOM 633 C CA . ASN A 1 88 ? 29.223 11.651 -14.250 1.00 38.59 88 ASN A CA 1
ATOM 634 C C . ASN A 1 88 ? 27.996 11.953 -15.127 1.00 38.59 88 ASN A C 1
ATOM 636 O O . ASN A 1 88 ? 27.541 11.106 -15.895 1.00 38.59 88 ASN A O 1
ATOM 640 N N . LYS A 1 89 ? 27.568 13.218 -15.153 1.00 36.09 89 LYS A N 1
ATOM 641 C CA . LYS A 1 89 ? 27.213 13.879 -16.417 1.00 36.09 89 LYS A CA 1
ATOM 642 C C . LYS A 1 89 ? 27.245 15.393 -16.246 1.00 36.09 89 LYS A C 1
ATOM 644 O O . LYS A 1 89 ? 26.295 16.016 -15.790 1.00 36.09 89 LYS A O 1
ATOM 649 N N . ALA A 1 90 ? 28.361 15.993 -16.642 1.00 42.72 90 ALA A N 1
ATOM 650 C CA . ALA A 1 90 ? 28.390 17.413 -16.934 1.00 42.72 90 ALA A CA 1
ATOM 651 C C . ALA A 1 90 ? 27.562 17.672 -18.203 1.00 42.72 90 ALA A C 1
ATOM 653 O O . ALA A 1 90 ? 27.946 17.235 -19.289 1.00 42.72 90 ALA A O 1
ATOM 654 N N . LYS A 1 91 ? 26.459 18.414 -18.077 1.00 36.59 91 LYS A N 1
ATOM 655 C CA . LYS A 1 91 ? 26.120 19.450 -19.054 1.00 36.59 91 LYS A CA 1
ATOM 656 C C . LYS A 1 91 ? 25.232 20.513 -18.414 1.00 36.59 91 LYS A C 1
ATOM 658 O O . LYS A 1 91 ? 24.132 20.236 -17.956 1.00 36.59 91 LYS A O 1
ATOM 663 N N . THR A 1 92 ? 25.792 21.711 -18.377 1.00 40.72 92 THR A N 1
ATOM 664 C CA . THR A 1 92 ? 25.166 23.004 -18.134 1.00 40.72 92 THR A CA 1
ATOM 665 C C . THR A 1 92 ? 23.905 23.167 -18.977 1.00 40.72 92 THR A C 1
ATOM 667 O O . THR A 1 92 ? 23.985 22.997 -20.187 1.00 40.72 92 THR A O 1
ATOM 670 N N . ASP A 1 93 ? 22.793 23.517 -18.334 1.00 33.19 93 ASP A N 1
ATOM 671 C CA . ASP A 1 93 ? 21.892 24.612 -18.710 1.00 33.19 93 ASP A CA 1
ATOM 672 C C . ASP A 1 93 ? 20.947 24.879 -17.527 1.00 33.19 93 ASP A C 1
ATOM 674 O O . ASP A 1 93 ? 20.573 23.944 -16.831 1.00 33.19 93 ASP A O 1
ATOM 678 N N . ALA A 1 94 ? 20.695 26.170 -17.267 1.00 37.28 94 ALA A N 1
ATOM 679 C CA . ALA A 1 94 ? 19.833 26.794 -16.251 1.00 37.28 94 ALA A CA 1
ATOM 680 C C . ALA A 1 94 ? 19.381 25.911 -15.072 1.00 37.28 94 ALA A C 1
ATOM 682 O O . ALA A 1 94 ? 18.613 24.977 -15.256 1.00 37.28 94 ALA A O 1
ATOM 683 N N . ALA A 1 95 ? 19.779 26.279 -13.848 1.00 39.94 95 ALA A N 1
ATOM 684 C CA . ALA A 1 95 ? 19.308 25.659 -12.610 1.00 39.94 95 ALA A CA 1
ATOM 685 C C . ALA A 1 95 ? 17.768 25.677 -12.529 1.00 39.94 95 ALA A C 1
ATOM 687 O O . ALA A 1 95 ? 17.167 26.609 -11.994 1.00 39.94 95 ALA A O 1
ATOM 688 N N . ALA A 1 96 ? 17.138 24.642 -13.082 1.00 43.38 96 ALA A N 1
ATOM 689 C CA . ALA A 1 96 ? 15.773 24.279 -12.788 1.00 43.38 96 ALA A CA 1
ATOM 690 C C . ALA A 1 96 ? 15.750 23.964 -11.295 1.00 43.38 96 ALA A C 1
ATOM 692 O O . ALA A 1 96 ? 16.587 23.202 -10.800 1.00 43.38 96 ALA A O 1
ATOM 693 N N . ALA A 1 97 ? 14.846 24.610 -10.560 1.00 44.19 97 ALA A N 1
ATOM 694 C CA . ALA A 1 97 ? 14.604 24.240 -9.177 1.00 44.19 97 ALA A CA 1
ATOM 695 C C . ALA A 1 97 ? 14.395 22.716 -9.128 1.00 44.19 97 ALA A C 1
ATOM 697 O O . ALA A 1 97 ? 13.689 22.196 -9.995 1.00 44.19 97 ALA A O 1
ATOM 698 N N . PRO A 1 98 ? 15.020 21.990 -8.183 1.00 48.50 98 PRO A N 1
ATOM 699 C CA . PRO A 1 98 ? 14.807 20.556 -8.087 1.00 48.50 98 PRO A CA 1
ATOM 700 C C . PRO A 1 98 ? 13.305 20.324 -7.928 1.00 48.50 98 PRO A C 1
ATOM 702 O O . PRO A 1 98 ? 12.700 20.841 -6.982 1.00 48.50 98 PRO A O 1
ATOM 705 N N . ALA A 1 99 ? 12.709 19.608 -8.887 1.00 62.69 99 ALA A N 1
ATOM 706 C CA . ALA A 1 99 ? 11.315 19.207 -8.812 1.00 62.69 99 ALA A CA 1
A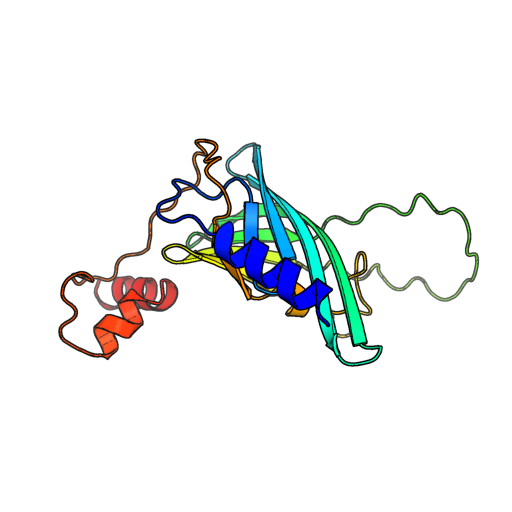TOM 707 C C . ALA A 1 99 ? 11.113 18.547 -7.446 1.00 62.69 99 ALA A C 1
ATOM 709 O O . ALA A 1 99 ? 11.880 17.656 -7.060 1.00 62.69 99 ALA A O 1
ATOM 710 N N . LYS A 1 100 ? 10.151 19.048 -6.663 1.00 68.56 100 LYS A N 1
ATOM 711 C CA . LYS A 1 100 ? 9.872 18.465 -5.349 1.00 68.56 100 LYS A CA 1
ATOM 712 C C . LYS A 1 100 ? 9.589 16.975 -5.554 1.00 68.56 100 LYS A C 1
ATOM 714 O O . LYS A 1 100 ? 8.852 16.637 -6.484 1.00 68.56 100 LYS A O 1
ATOM 719 N N . PRO A 1 101 ? 10.164 16.086 -4.725 1.00 75.81 101 PRO A N 1
ATOM 720 C CA . PRO A 1 101 ? 9.889 14.668 -4.862 1.00 75.81 101 PRO A CA 1
ATOM 721 C C . PRO A 1 101 ? 8.378 14.429 -4.738 1.00 75.81 101 PRO A C 1
ATOM 723 O O . PRO A 1 101 ? 7.715 15.123 -3.957 1.00 75.81 101 PRO A O 1
ATOM 726 N N . PRO A 1 102 ? 7.823 13.464 -5.492 1.00 84.94 102 PRO A N 1
ATOM 727 C CA . PRO A 1 102 ? 6.418 13.115 -5.366 1.00 84.94 102 PRO A CA 1
ATOM 728 C C . PRO A 1 102 ? 6.123 12.670 -3.932 1.00 84.94 102 PRO A C 1
ATOM 730 O O . PRO A 1 102 ? 7.012 12.218 -3.205 1.00 84.94 102 PRO A O 1
ATOM 733 N N . SER A 1 103 ? 4.864 12.784 -3.525 1.00 89.56 103 SER A N 1
ATOM 734 C CA . SER A 1 103 ? 4.423 12.359 -2.199 1.00 89.56 103 SER A CA 1
ATOM 735 C C . SER A 1 103 ? 3.579 11.100 -2.285 1.00 89.56 103 SER A C 1
ATOM 737 O O . SER A 1 103 ? 2.868 10.860 -3.259 1.00 89.56 103 SER A O 1
ATOM 739 N N . LEU A 1 104 ? 3.648 10.281 -1.242 1.00 92.81 104 LEU A N 1
ATOM 740 C CA . LEU A 1 104 ? 2.764 9.144 -1.049 1.00 92.81 104 LEU A CA 1
ATOM 741 C C . LEU A 1 104 ? 1.908 9.395 0.179 1.00 92.81 104 LEU A C 1
ATOM 743 O O . LEU A 1 104 ? 2.383 9.908 1.193 1.00 92.81 104 LEU A O 1
ATOM 747 N N . LYS A 1 105 ? 0.656 8.960 0.104 1.00 93.56 105 LYS A N 1
ATOM 748 C CA . LYS A 1 105 ? -0.177 8.748 1.279 1.00 93.56 105 LYS A CA 1
ATOM 749 C C . LYS A 1 105 ? -0.746 7.342 1.275 1.00 93.56 105 LYS A C 1
ATOM 751 O O . LYS A 1 105 ? -1.059 6.791 0.219 1.00 93.56 105 LYS A O 1
ATOM 756 N N . LEU A 1 106 ? -0.901 6.770 2.458 1.00 93.75 106 LEU A N 1
ATOM 757 C CA . LEU A 1 106 ? -1.511 5.466 2.633 1.00 93.75 106 LEU A CA 1
ATOM 758 C C . LEU A 1 106 ? -2.407 5.409 3.858 1.00 93.75 106 LEU A C 1
ATOM 760 O O . LEU A 1 106 ? -2.215 6.163 4.808 1.00 93.75 106 LEU A O 1
ATOM 764 N N . ARG A 1 107 ? -3.374 4.500 3.828 1.00 90.19 107 ARG A N 1
ATOM 765 C CA . ARG A 1 107 ? -4.188 4.139 4.988 1.00 90.19 107 ARG A CA 1
ATOM 766 C C . ARG A 1 107 ? -4.651 2.698 4.871 1.00 90.19 107 ARG A C 1
ATOM 768 O O . ARG A 1 107 ? -4.726 2.149 3.769 1.00 90.19 107 ARG A O 1
ATOM 775 N N . ARG A 1 108 ? -5.033 2.104 5.994 1.00 87.06 108 ARG A N 1
ATOM 776 C CA . ARG A 1 108 ? -5.782 0.847 5.986 1.00 87.06 108 ARG A CA 1
ATOM 777 C C . ARG A 1 108 ? -7.239 1.115 5.576 1.00 87.06 108 ARG A C 1
ATOM 779 O O . ARG A 1 108 ? -7.838 2.086 6.029 1.00 87.06 108 ARG A O 1
ATOM 786 N N . GLN A 1 109 ? -7.799 0.269 4.714 1.00 82.88 109 GLN A N 1
ATOM 787 C CA . GLN A 1 109 ? -9.215 0.245 4.327 1.00 82.88 109 GLN A CA 1
ATOM 788 C C . GLN A 1 109 ? -9.715 -1.204 4.397 1.00 82.88 109 GLN A C 1
ATOM 790 O O . GLN A 1 109 ? -9.382 -2.026 3.538 1.00 82.88 109 GLN A O 1
ATOM 795 N N . GLY A 1 110 ? -10.459 -1.535 5.455 1.00 80.44 110 GLY A N 1
ATOM 796 C CA . GLY A 1 110 ? -10.775 -2.916 5.821 1.00 80.44 110 GLY A CA 1
ATOM 797 C C . GLY A 1 110 ? -9.512 -3.780 5.941 1.00 80.44 110 GLY A C 1
ATOM 798 O O . GLY A 1 110 ? -8.564 -3.441 6.652 1.00 80.44 110 GLY A O 1
ATOM 799 N N . GLU A 1 111 ? -9.472 -4.876 5.188 1.00 83.12 111 GLU A N 1
ATOM 800 C CA . GLU A 1 111 ? -8.332 -5.804 5.124 1.00 83.12 111 GLU A CA 1
ATOM 801 C C . GLU A 1 111 ? -7.287 -5.429 4.059 1.00 83.12 111 GLU A C 1
ATOM 803 O O . GLU A 1 111 ? -6.354 -6.187 3.794 1.00 83.12 111 GLU A O 1
ATOM 808 N N . THR A 1 112 ? -7.431 -4.259 3.435 1.00 88.44 112 THR A N 1
ATOM 809 C CA . THR A 1 112 ? -6.510 -3.770 2.406 1.00 88.44 112 THR A CA 1
ATOM 810 C C . THR A 1 112 ? -5.735 -2.545 2.868 1.00 88.44 112 THR A C 1
ATOM 812 O O . THR A 1 112 ? -6.152 -1.805 3.760 1.00 88.44 112 THR A O 1
ATOM 815 N N . LEU A 1 113 ? -4.601 -2.307 2.223 1.00 91.81 113 LEU A N 1
ATOM 816 C CA . LEU A 1 113 ? -3.831 -1.080 2.337 1.00 91.81 113 LEU A CA 1
ATOM 817 C C . LEU A 1 113 ? -4.044 -0.259 1.068 1.00 91.81 113 LEU A C 1
ATOM 819 O O . LEU A 1 113 ? -3.693 -0.697 -0.029 1.00 91.81 113 LEU A O 1
ATOM 823 N N . ARG A 1 114 ? -4.623 0.932 1.210 1.00 92.94 114 ARG A N 1
ATOM 824 C CA . ARG A 1 114 ? -4.793 1.876 0.108 1.00 92.94 114 ARG A CA 1
ATOM 825 C C . ARG A 1 114 ? -3.592 2.793 0.049 1.00 92.94 114 ARG A C 1
ATOM 827 O O . ARG A 1 114 ? -3.299 3.468 1.029 1.00 92.94 114 ARG A O 1
ATOM 834 N N . ILE A 1 115 ? -2.954 2.862 -1.111 1.00 94.69 115 ILE A N 1
ATOM 835 C CA . ILE A 1 115 ? -1.829 3.755 -1.378 1.00 94.69 115 ILE A CA 1
ATOM 836 C C . ILE A 1 115 ? -2.203 4.682 -2.529 1.00 94.69 115 ILE A C 1
ATOM 838 O O . ILE A 1 115 ? -2.800 4.258 -3.520 1.00 94.69 115 ILE A O 1
ATOM 842 N N . VAL A 1 116 ? -1.868 5.959 -2.378 1.00 93.00 116 VAL A N 1
ATOM 843 C CA . VAL A 1 116 ? -2.083 7.007 -3.375 1.00 93.00 116 VAL A CA 1
ATOM 844 C C . VAL A 1 116 ? -0.790 7.790 -3.522 1.00 93.00 116 VAL A C 1
ATOM 846 O O . VAL A 1 116 ? -0.306 8.369 -2.551 1.00 93.00 116 VAL A O 1
ATOM 849 N N . GLY A 1 117 ? -0.245 7.806 -4.734 1.00 89.94 117 GLY A N 1
ATOM 850 C CA . GLY A 1 117 ? 0.853 8.690 -5.088 1.00 89.94 117 GLY A CA 1
ATOM 851 C C . GLY A 1 117 ? 0.333 9.987 -5.691 1.00 89.94 117 GLY A C 1
ATOM 852 O O . GLY A 1 117 ? -0.553 9.972 -6.545 1.00 89.94 117 GLY A O 1
ATOM 853 N N . THR A 1 118 ? 0.877 11.105 -5.231 1.00 83.56 118 THR A N 1
ATOM 854 C CA . THR A 1 118 ? 0.564 12.448 -5.709 1.00 83.56 118 THR A CA 1
ATOM 855 C C . THR A 1 118 ? 1.816 13.084 -6.285 1.00 83.56 118 THR A C 1
ATOM 857 O O . THR A 1 118 ? 2.927 12.905 -5.781 1.00 83.56 118 THR A O 1
ATOM 860 N N . ILE A 1 119 ? 1.624 13.819 -7.371 1.00 78.44 119 ILE A N 1
ATOM 861 C CA . ILE A 1 119 ? 2.671 14.586 -8.025 1.00 78.44 119 ILE A CA 1
ATOM 862 C C . ILE A 1 119 ? 2.262 16.047 -7.876 1.00 78.44 119 ILE A C 1
ATOM 864 O O . ILE A 1 119 ? 1.158 16.412 -8.273 1.00 78.44 119 ILE A O 1
ATOM 868 N N . ASP A 1 120 ? 3.135 16.850 -7.279 1.00 68.50 120 ASP A N 1
ATOM 869 C CA . ASP A 1 120 ? 2.871 18.273 -7.045 1.00 68.50 120 ASP A CA 1
ATOM 870 C C . ASP A 1 120 ? 3.330 19.153 -8.227 1.00 68.50 120 ASP A C 1
ATOM 872 O O . ASP A 1 120 ? 3.063 20.352 -8.237 1.00 68.50 120 ASP A O 1
ATOM 876 N N . ASP A 1 121 ? 4.022 18.566 -9.211 1.00 63.12 121 ASP A N 1
ATOM 877 C CA . ASP A 1 121 ? 4.586 19.235 -10.388 1.00 63.12 121 ASP A CA 1
ATOM 878 C C . ASP A 1 121 ? 4.082 18.590 -11.694 1.00 63.12 121 ASP A C 1
ATOM 880 O O . ASP A 1 121 ? 4.205 17.382 -11.903 1.00 63.12 121 ASP A O 1
ATOM 884 N N . GLU A 1 122 ? 3.525 19.403 -12.592 1.00 56.75 122 GLU A N 1
ATOM 885 C CA . GLU A 1 122 ? 3.005 18.968 -13.894 1.00 56.75 122 GLU A CA 1
ATOM 886 C C . GLU A 1 122 ? 4.116 18.489 -14.855 1.00 56.75 122 GLU A C 1
ATOM 888 O O . GLU A 1 122 ? 3.820 17.790 -15.825 1.00 56.75 122 GLU A O 1
ATOM 893 N N . GLY A 1 123 ? 5.388 18.810 -14.577 1.00 57.84 123 GLY A N 1
ATOM 894 C CA . GLY A 1 123 ? 6.561 18.437 -15.382 1.00 57.84 123 GLY A CA 1
ATOM 895 C C . GLY A 1 123 ? 7.323 17.185 -14.923 1.00 57.84 123 GLY A C 1
ATOM 896 O O . GLY A 1 123 ? 8.507 17.054 -15.219 1.00 57.84 123 GLY A O 1
ATOM 897 N N . TRP A 1 124 ? 6.706 16.289 -14.150 1.00 67.00 124 TRP A N 1
ATOM 898 C CA . TRP A 1 124 ? 7.411 15.148 -13.555 1.00 67.00 124 TRP A CA 1
ATOM 899 C C . TRP A 1 124 ? 7.757 14.042 -14.578 1.00 67.00 124 TRP A C 1
ATOM 901 O O . TRP A 1 124 ? 6.870 13.407 -15.148 1.00 67.00 124 TRP A O 1
ATOM 911 N N . ASP A 1 125 ? 9.056 13.762 -14.749 1.00 65.00 125 ASP A N 1
ATOM 912 C CA . ASP A 1 125 ? 9.604 12.813 -15.741 1.00 65.00 125 ASP A CA 1
ATOM 913 C C . ASP A 1 125 ? 9.818 11.373 -15.221 1.00 65.00 125 ASP A C 1
ATOM 915 O O . ASP A 1 125 ? 10.282 10.495 -15.956 1.00 65.00 125 ASP A O 1
ATOM 919 N N . GLY A 1 126 ? 9.496 11.098 -13.956 1.00 67.38 126 GLY A N 1
ATOM 920 C CA . GLY A 1 126 ? 9.811 9.824 -13.304 1.00 67.38 126 GLY A CA 1
ATOM 921 C C . GLY A 1 126 ? 10.624 9.982 -12.020 1.00 67.38 126 GLY A C 1
ATOM 922 O O . GLY A 1 126 ? 11.194 11.037 -11.755 1.00 67.38 126 GLY A O 1
ATOM 923 N N . PHE A 1 127 ? 10.691 8.926 -11.206 1.00 70.00 127 PHE A N 1
ATOM 924 C CA . PHE A 1 127 ? 11.495 8.888 -9.979 1.00 70.00 127 PHE A CA 1
ATOM 925 C C . PHE A 1 127 ? 11.847 7.451 -9.585 1.00 70.00 127 PHE A C 1
ATOM 927 O O . PHE A 1 127 ? 10.936 6.631 -9.529 1.00 70.00 127 PHE A O 1
ATOM 934 N N . ASN A 1 128 ? 13.119 7.155 -9.282 1.00 63.69 128 ASN A N 1
ATOM 935 C CA . ASN A 1 128 ? 13.620 5.830 -8.868 1.00 63.69 128 ASN A CA 1
ATOM 936 C C . ASN A 1 128 ? 12.951 4.674 -9.649 1.00 63.69 128 ASN A C 1
ATOM 938 O O . ASN A 1 128 ? 12.082 3.957 -9.158 1.00 63.69 128 ASN A O 1
ATOM 942 N N . ASP A 1 129 ? 13.272 4.568 -10.938 1.00 76.69 129 ASP A N 1
ATOM 943 C CA . ASP A 1 129 ? 12.689 3.630 -11.914 1.00 76.69 129 ASP A CA 1
ATOM 944 C C . ASP A 1 129 ? 11.175 3.750 -12.183 1.00 76.69 129 ASP A C 1
ATOM 946 O O . ASP A 1 129 ? 10.678 3.195 -13.165 1.00 76.69 129 ASP A O 1
ATOM 950 N N . CYS A 1 130 ? 10.419 4.492 -11.373 1.00 80.44 130 CYS A N 1
ATOM 951 C CA . CYS A 1 130 ? 8.994 4.708 -11.571 1.00 80.44 130 CYS A CA 1
ATOM 952 C C . CYS A 1 130 ? 8.768 5.761 -12.658 1.00 80.44 130 CYS A C 1
ATOM 954 O O . CYS A 1 130 ? 9.110 6.926 -12.495 1.00 80.44 130 CYS A O 1
ATOM 956 N N . SER A 1 131 ? 8.104 5.372 -13.743 1.00 76.69 131 SER A N 1
ATOM 957 C CA . SER A 1 131 ? 7.663 6.283 -14.812 1.00 76.69 131 SER A CA 1
ATOM 958 C C . SER A 1 131 ? 6.348 7.014 -14.517 1.00 76.69 131 SER A C 1
ATOM 960 O O . SER A 1 131 ? 5.959 7.896 -15.273 1.00 76.69 131 SER A O 1
ATOM 962 N N . SER A 1 132 ? 5.620 6.619 -13.465 1.00 78.38 132 SER A N 1
ATOM 963 C CA . SER A 1 132 ? 4.389 7.267 -12.995 1.00 78.38 132 SER A CA 1
ATOM 964 C C . SER A 1 132 ? 4.047 6.859 -11.565 1.00 78.38 132 SER A C 1
ATOM 966 O O . SER A 1 132 ? 4.146 5.682 -11.215 1.00 78.38 132 SER A O 1
ATOM 968 N N . MET A 1 133 ? 3.535 7.796 -10.761 1.00 83.88 133 MET A N 1
ATOM 969 C CA . MET A 1 133 ? 2.943 7.497 -9.447 1.00 83.88 133 MET A CA 1
ATOM 970 C C . MET A 1 133 ? 1.639 6.695 -9.522 1.00 83.88 133 MET A C 1
ATOM 972 O O . MET A 1 133 ? 1.227 6.065 -8.544 1.00 83.88 133 MET A O 1
ATOM 976 N N . TRP A 1 134 ? 1.041 6.580 -10.709 1.00 81.31 134 TRP A N 1
ATOM 977 C CA . TRP A 1 134 ? -0.029 5.613 -10.947 1.00 81.31 134 TRP A CA 1
ATOM 978 C C . TRP A 1 134 ? 0.438 4.159 -10.819 1.00 81.31 134 TRP A C 1
ATOM 980 O O . TRP A 1 134 ? -0.384 3.290 -10.560 1.00 81.31 134 TRP A O 1
ATOM 990 N N . GLN A 1 135 ? 1.741 3.875 -10.947 1.00 85.69 135 GLN A N 1
ATOM 991 C CA . GLN A 1 135 ? 2.261 2.510 -10.799 1.00 85.69 135 GLN A CA 1
ATOM 992 C C . GLN A 1 135 ? 2.186 1.997 -9.355 1.00 85.69 135 GLN A C 1
ATOM 994 O O . GLN A 1 135 ? 2.040 0.794 -9.162 1.00 85.69 135 GLN A O 1
ATOM 999 N N . VAL A 1 136 ? 2.287 2.892 -8.365 1.00 90.00 136 VAL A N 1
ATOM 1000 C CA . VAL A 1 136 ? 2.221 2.572 -6.925 1.00 90.00 136 VAL A CA 1
ATOM 1001 C C . VAL A 1 136 ? 0.833 2.826 -6.326 1.00 90.00 136 VAL A C 1
ATOM 1003 O O . VAL A 1 136 ? 0.496 2.308 -5.265 1.00 90.00 136 VAL A O 1
ATOM 1006 N N . THR A 1 137 ? -0.001 3.613 -7.005 1.00 92.06 137 THR A N 1
ATOM 1007 C CA . THR A 1 137 ? -1.366 3.894 -6.553 1.00 92.06 137 THR A CA 1
ATOM 1008 C C . THR A 1 137 ? -2.248 2.660 -6.716 1.00 92.06 137 THR A C 1
ATOM 1010 O O . THR A 1 137 ? -2.415 2.141 -7.818 1.00 92.06 137 THR A O 1
ATOM 1013 N N . GLY A 1 138 ? -2.861 2.201 -5.627 1.00 92.56 138 GLY A N 1
ATOM 1014 C CA . GLY A 1 138 ? -3.722 1.026 -5.657 1.00 92.56 138 GLY A CA 1
ATOM 1015 C C . GLY A 1 138 ? -4.086 0.496 -4.278 1.00 92.56 138 GLY A C 1
ATOM 1016 O O . GLY A 1 138 ? -3.757 1.090 -3.251 1.00 92.56 138 GLY A O 1
ATOM 1017 N N . SER A 1 139 ? -4.783 -0.637 -4.279 1.00 93.12 139 SER A N 1
ATOM 1018 C CA . SER A 1 139 ? -5.103 -1.396 -3.071 1.00 93.12 139 SER A CA 1
ATOM 1019 C C . SER A 1 139 ? -4.229 -2.645 -3.006 1.00 93.12 139 SER A C 1
ATOM 1021 O O . SER A 1 139 ? -4.042 -3.335 -4.013 1.00 93.12 139 SER A O 1
ATOM 1023 N N . TYR A 1 140 ? -3.690 -2.912 -1.824 1.00 93.75 140 TYR A N 1
ATOM 1024 C CA . TYR A 1 140 ? -2.783 -4.019 -1.557 1.00 93.75 140 TYR A CA 1
ATOM 1025 C C . TYR A 1 140 ? -3.356 -4.918 -0.464 1.00 93.75 140 TYR A C 1
ATOM 1027 O O . TYR A 1 140 ? -4.060 -4.450 0.428 1.00 93.75 140 TYR A O 1
ATOM 1035 N N . PHE A 1 141 ? -3.028 -6.202 -0.520 1.00 92.69 141 PHE A N 1
ATOM 1036 C CA . PHE A 1 141 ? -3.479 -7.223 0.422 1.00 92.69 141 PHE A CA 1
ATOM 1037 C C . PHE A 1 141 ? -2.321 -7.664 1.304 1.00 92.69 141 PHE A C 1
ATOM 1039 O O . PHE A 1 141 ? -1.195 -7.782 0.822 1.00 92.69 141 PHE A O 1
ATOM 1046 N N . ALA A 1 142 ? -2.579 -7.909 2.585 1.00 92.06 142 ALA A N 1
ATOM 1047 C CA . ALA A 1 142 ? -1.545 -8.379 3.495 1.00 92.06 142 ALA A CA 1
ATOM 1048 C C . ALA A 1 142 ? -0.983 -9.721 3.004 1.00 92.06 142 ALA A C 1
ATOM 1050 O O . ALA A 1 142 ? -1.744 -10.617 2.642 1.00 92.06 142 ALA A O 1
ATOM 1051 N N . ALA A 1 143 ? 0.341 -9.866 2.999 1.00 90.12 143 ALA A N 1
ATOM 1052 C CA . ALA A 1 143 ? 1.019 -11.086 2.579 1.00 90.12 143 ALA A CA 1
ATOM 1053 C C . ALA A 1 143 ? 1.832 -11.703 3.718 1.00 90.12 143 ALA A C 1
ATOM 1055 O O . ALA A 1 143 ? 2.603 -11.020 4.395 1.00 90.12 143 ALA A O 1
ATOM 1056 N N . GLY A 1 144 ? 1.692 -13.015 3.902 1.00 81.12 144 GLY A N 1
ATOM 1057 C CA . GLY A 1 144 ? 2.397 -13.772 4.936 1.00 81.12 144 GLY A CA 1
ATOM 1058 C C . GLY A 1 144 ? 1.821 -13.603 6.347 1.00 81.12 144 GLY A C 1
ATOM 1059 O O . GLY A 1 144 ? 0.877 -12.845 6.585 1.00 81.12 144 GLY A O 1
ATOM 1060 N N . LYS A 1 145 ? 2.408 -14.338 7.300 1.00 65.50 145 LYS A N 1
ATOM 1061 C CA . LYS A 1 145 ? 1.951 -14.426 8.701 1.00 65.50 145 LYS A CA 1
ATOM 1062 C C . LYS A 1 145 ? 2.656 -13.455 9.651 1.00 65.50 145 LYS A C 1
ATOM 1064 O O . LYS A 1 145 ? 2.261 -13.356 10.809 1.00 65.50 145 LYS A O 1
ATOM 1069 N N . ASP A 1 146 ? 3.674 -12.748 9.167 1.00 57.44 146 ASP A N 1
ATOM 1070 C CA . ASP A 1 146 ? 4.491 -11.857 9.986 1.00 57.44 146 ASP A CA 1
ATOM 1071 C C . ASP A 1 146 ? 3.749 -10.548 10.249 1.00 57.44 146 ASP A C 1
ATOM 1073 O O . ASP A 1 146 ? 3.880 -9.560 9.523 1.00 57.44 146 ASP A O 1
ATOM 1077 N N . ALA A 1 147 ? 2.931 -10.561 11.297 1.00 55.78 147 ALA A N 1
ATOM 1078 C CA . ALA A 1 147 ? 2.425 -9.360 11.927 1.00 55.78 147 ALA A CA 1
ATOM 1079 C C . ALA A 1 147 ? 3.449 -8.918 12.975 1.00 55.78 147 ALA A C 1
ATOM 1081 O O . ALA A 1 147 ? 3.482 -9.437 14.092 1.00 55.78 147 ALA A O 1
ATOM 1082 N N . ALA A 1 148 ? 4.311 -7.966 12.622 1.00 57.88 148 ALA A N 1
ATOM 1083 C CA . ALA A 1 148 ? 4.968 -7.201 13.668 1.00 57.88 148 ALA A CA 1
ATOM 1084 C C . ALA A 1 148 ? 3.860 -6.457 14.427 1.00 57.88 148 ALA A C 1
ATOM 1086 O O . ALA A 1 148 ? 3.054 -5.768 13.806 1.00 57.88 148 ALA A O 1
ATOM 1087 N N . SER A 1 149 ? 3.788 -6.641 15.749 1.00 54.44 149 SER A N 1
ATOM 1088 C CA . SER A 1 149 ? 2.867 -5.893 16.608 1.00 54.44 149 SER A CA 1
ATOM 1089 C C . SER A 1 149 ? 3.266 -4.422 16.571 1.00 54.44 149 SER A C 1
ATOM 1091 O O . SER A 1 149 ? 4.095 -3.979 17.366 1.00 54.44 149 SER A O 1
ATOM 1093 N N . ASP A 1 150 ? 2.715 -3.669 15.632 1.00 62.38 150 ASP A N 1
ATOM 1094 C CA . ASP A 1 150 ? 2.893 -2.231 15.576 1.00 62.38 150 ASP A CA 1
ATOM 1095 C C . ASP A 1 150 ? 1.756 -1.515 16.319 1.00 62.38 150 ASP A C 1
ATOM 1097 O O . ASP A 1 150 ? 0.695 -2.074 16.596 1.00 62.38 150 ASP A O 1
ATOM 1101 N N . LYS A 1 151 ? 2.024 -0.274 16.728 1.00 56.94 151 LYS A N 1
ATOM 1102 C CA . LYS A 1 151 ? 1.030 0.602 17.360 1.00 56.94 151 LYS A CA 1
ATOM 1103 C C . LYS A 1 151 ? 0.306 1.452 16.314 1.00 56.94 151 LYS A C 1
ATOM 1105 O O . LYS A 1 151 ? -0.088 2.572 16.639 1.00 56.94 151 LYS A O 1
ATOM 1110 N N . ALA A 1 152 ? 0.207 0.997 15.057 1.00 59.53 152 ALA A N 1
ATOM 1111 C CA . ALA A 1 152 ? -0.613 1.721 14.096 1.00 59.53 152 ALA A CA 1
ATOM 1112 C C . ALA A 1 152 ? -2.033 1.775 14.639 1.00 59.53 152 ALA A C 1
ATOM 1114 O O . ALA A 1 152 ? -2.621 0.748 14.979 1.00 59.53 152 ALA A O 1
ATOM 1115 N N . ASP A 1 153 ? -2.574 2.983 14.710 1.00 58.34 153 ASP A N 1
ATOM 1116 C CA . ASP A 1 153 ? -3.990 3.144 14.940 1.00 58.34 153 ASP A CA 1
ATOM 1117 C C . ASP A 1 153 ? -4.726 2.631 13.697 1.00 58.34 153 ASP A C 1
ATOM 1119 O O . ASP A 1 153 ? -4.762 3.279 12.651 1.00 58.34 153 ASP A O 1
ATOM 1123 N N . THR A 1 154 ? -5.230 1.404 13.792 1.00 59.19 154 THR A N 1
ATOM 1124 C CA . THR A 1 154 ? -6.063 0.783 12.763 1.00 59.19 154 THR A CA 1
ATOM 1125 C C . THR A 1 154 ? -7.542 1.061 13.008 1.00 59.19 154 THR A C 1
ATOM 1127 O O . THR A 1 154 ? -8.374 0.324 12.478 1.00 59.19 154 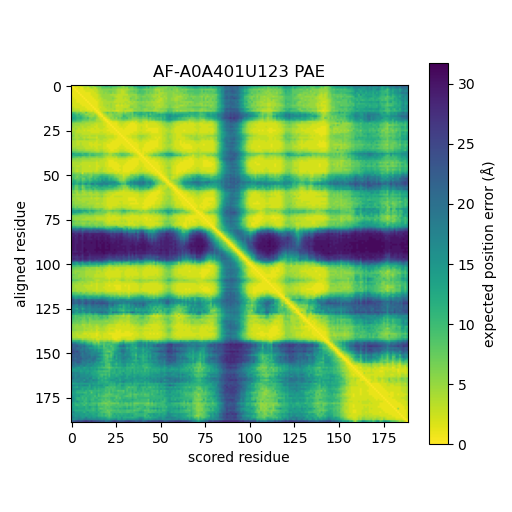THR A O 1
ATOM 1130 N N . THR A 1 155 ? -7.901 2.042 13.851 1.00 59.78 155 THR A N 1
ATOM 1131 C CA . THR A 1 155 ? -9.313 2.373 14.043 1.00 59.78 155 THR A CA 1
ATOM 1132 C C . THR A 1 155 ? -9.919 2.842 12.731 1.00 59.78 155 THR A C 1
ATOM 1134 O O . THR A 1 155 ? -9.483 3.795 12.085 1.00 59.78 155 THR A O 1
ATOM 1137 N N . PHE A 1 156 ? -10.949 2.113 12.322 1.00 65.50 156 PHE A N 1
ATOM 1138 C CA . PHE A 1 156 ? -11.809 2.511 11.231 1.00 65.50 156 PHE A CA 1
ATOM 1139 C C . PHE A 1 156 ? -12.752 3.590 11.743 1.00 65.50 156 PHE A C 1
ATOM 1141 O O . PHE A 1 156 ? -13.313 3.469 12.834 1.00 65.50 156 PHE A O 1
ATOM 1148 N N . VAL A 1 157 ? -12.933 4.641 10.949 1.00 72.38 157 VAL A N 1
ATOM 1149 C CA . VAL A 1 157 ? -14.022 5.583 11.182 1.00 72.38 157 VAL A CA 1
ATOM 1150 C C . VAL A 1 157 ? -15.309 4.824 10.891 1.00 72.38 157 VAL A C 1
ATOM 1152 O O . VAL A 1 157 ? -15.599 4.517 9.739 1.00 72.38 157 VAL A O 1
ATOM 1155 N N . THR A 1 158 ? -16.039 4.459 11.938 1.00 78.75 158 THR A N 1
ATOM 1156 C CA . THR A 1 158 ? -17.366 3.862 11.802 1.00 78.75 158 THR A CA 1
ATOM 1157 C C . THR A 1 158 ? -18.390 4.976 11.606 1.00 78.75 158 THR A C 1
ATOM 1159 O O . THR A 1 158 ? -18.317 5.973 12.332 1.00 78.75 158 THR A O 1
ATOM 1162 N N . PRO A 1 159 ? -19.350 4.841 10.683 1.00 84.19 159 PRO A N 1
ATOM 1163 C CA . PRO A 1 159 ? -20.457 5.785 10.584 1.00 84.19 159 PRO A CA 1
ATOM 1164 C C . PRO A 1 159 ? -21.322 5.759 11.859 1.00 84.19 159 PRO A C 1
ATOM 1166 O O . PRO A 1 159 ? -21.081 4.994 12.794 1.00 84.19 159 PRO A O 1
ATOM 1169 N N . THR A 1 160 ? -22.323 6.630 11.921 1.00 89.00 160 THR A N 1
ATOM 1170 C CA . THR A 1 160 ? -23.258 6.773 13.049 1.00 89.00 160 THR A CA 1
ATOM 1171 C C . THR A 1 160 ? -24.231 5.599 13.207 1.00 89.00 160 THR A C 1
A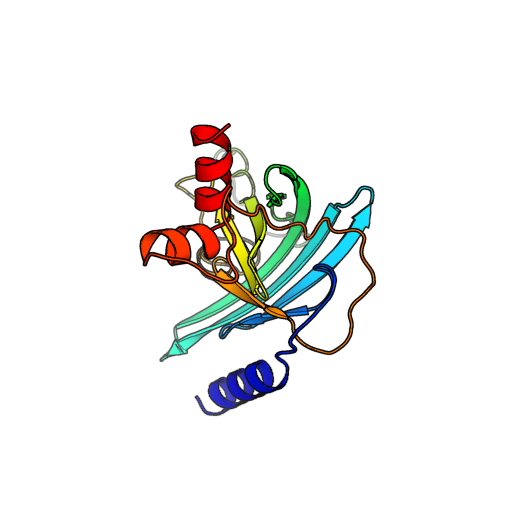TOM 1173 O O . THR A 1 160 ? -24.932 5.524 14.216 1.00 89.00 160 THR A O 1
ATOM 1176 N N . PHE A 1 161 ? -24.238 4.659 12.260 1.00 89.00 161 PHE A N 1
ATOM 1177 C CA . PHE A 1 161 ? -25.078 3.461 12.236 1.00 89.00 161 PHE A CA 1
ATOM 1178 C C . PHE A 1 161 ? -24.252 2.157 12.190 1.00 89.00 161 PHE A C 1
ATOM 1180 O O . PHE A 1 161 ? -23.034 2.164 12.005 1.00 89.00 161 PHE A O 1
ATOM 1187 N N . ASP A 1 162 ? -24.918 1.015 12.398 1.00 87.19 162 ASP A N 1
ATOM 1188 C CA . ASP A 1 162 ? -24.283 -0.306 12.512 1.00 87.19 162 ASP A CA 1
ATOM 1189 C C . ASP A 1 162 ? -23.958 -0.926 11.140 1.00 87.19 162 ASP A C 1
ATOM 1191 O O . ASP A 1 162 ? -24.821 -1.491 10.467 1.00 87.19 162 ASP A O 1
ATOM 1195 N N . CYS A 1 163 ? -22.677 -0.905 10.764 1.00 86.62 163 CYS A N 1
ATOM 1196 C CA . CYS A 1 163 ? -22.192 -1.515 9.522 1.00 86.62 163 CYS A CA 1
ATOM 1197 C C . CYS A 1 163 ? -22.319 -3.041 9.444 1.00 86.62 163 CYS A C 1
ATOM 1199 O O . CYS A 1 163 ? -22.079 -3.614 8.383 1.00 86.62 163 CYS A O 1
ATOM 1201 N N . THR A 1 164 ? -22.677 -3.729 10.531 1.00 86.25 164 THR A N 1
ATOM 1202 C CA . THR A 1 164 ? -22.966 -5.169 10.473 1.00 86.25 164 THR A CA 1
ATOM 1203 C C . THR A 1 164 ? -24.370 -5.465 9.948 1.00 86.25 164 THR A C 1
ATOM 1205 O O . THR A 1 164 ? -24.651 -6.603 9.565 1.00 86.25 164 THR A O 1
ATOM 1208 N N . LYS A 1 165 ? -25.246 -4.451 9.912 1.00 88.00 165 LYS A N 1
ATOM 1209 C CA . LYS A 1 165 ? -26.627 -4.535 9.428 1.00 88.00 165 LYS A CA 1
ATOM 1210 C C . LYS A 1 165 ? -27.018 -3.255 8.672 1.00 88.00 165 LYS A C 1
ATOM 1212 O O . LYS A 1 165 ? -27.875 -2.516 9.153 1.00 88.00 165 LYS A O 1
ATOM 1217 N N . PRO A 1 166 ? -26.402 -2.983 7.510 1.00 85.44 166 PRO A N 1
ATOM 1218 C CA . PRO A 1 166 ? -26.813 -1.857 6.681 1.00 85.44 166 PRO A CA 1
ATOM 1219 C C . PRO A 1 166 ? -28.259 -2.065 6.206 1.00 85.44 166 PRO A C 1
ATOM 1221 O O . PRO A 1 166 ? -28.624 -3.160 5.774 1.00 85.44 166 PRO A O 1
ATOM 1224 N N . GLU A 1 167 ? -29.096 -1.032 6.316 1.00 91.00 167 GLU A N 1
ATOM 1225 C CA . GLU A 1 167 ? -30.507 -1.108 5.914 1.00 91.00 167 GLU A CA 1
ATOM 1226 C C . GLU A 1 167 ? -30.694 -0.743 4.436 1.00 91.00 167 GLU A C 1
ATOM 1228 O O . GLU A 1 167 ? -31.656 -1.177 3.795 1.00 91.00 167 GLU A O 1
ATOM 1233 N N . THR A 1 168 ? -29.765 0.038 3.881 1.00 90.38 168 THR A N 1
ATOM 1234 C CA . THR A 1 168 ? -29.808 0.520 2.501 1.00 90.38 168 THR A CA 1
ATOM 1235 C C . THR A 1 168 ? -28.487 0.304 1.762 1.00 90.38 168 THR A C 1
ATOM 1237 O O . THR A 1 168 ? -27.423 0.174 2.361 1.00 90.38 168 THR A O 1
ATOM 1240 N N . ALA A 1 169 ? -28.538 0.340 0.427 1.00 88.94 169 ALA A N 1
ATOM 1241 C CA . ALA A 1 169 ? -27.333 0.320 -0.408 1.00 88.94 169 ALA A CA 1
ATOM 1242 C C . ALA A 1 169 ? -26.411 1.529 -0.143 1.00 88.94 169 ALA A C 1
ATOM 1244 O O . ALA A 1 169 ? -25.196 1.428 -0.283 1.00 88.94 169 ALA A O 1
ATOM 1245 N N . THR A 1 170 ? -26.978 2.666 0.268 1.00 89.62 170 THR A N 1
ATOM 1246 C CA . THR A 1 170 ? -26.201 3.843 0.675 1.00 89.62 170 THR A CA 1
ATOM 1247 C C . THR A 1 170 ? -25.437 3.575 1.971 1.00 89.62 170 THR A C 1
ATOM 1249 O O . THR A 1 170 ? -24.276 3.957 2.083 1.00 89.62 170 THR A O 1
ATOM 1252 N N . ASP A 1 171 ? -26.054 2.880 2.930 1.00 88.81 171 ASP A N 1
ATOM 1253 C CA . ASP A 1 171 ? -25.396 2.499 4.184 1.00 88.81 171 ASP A CA 1
ATOM 1254 C C . ASP A 1 171 ? -24.228 1.546 3.920 1.00 88.81 171 ASP A C 1
ATOM 1256 O O . ASP A 1 171 ? -23.154 1.706 4.499 1.00 88.81 171 ASP A O 1
ATOM 1260 N N . GLU A 1 172 ? -24.405 0.597 2.995 1.00 85.25 172 GLU A N 1
ATOM 1261 C CA . GLU A 1 172 ? -23.327 -0.283 2.531 1.00 85.25 172 GLU A CA 1
ATOM 1262 C C . GLU A 1 172 ? -22.155 0.516 1.938 1.00 85.25 172 GLU A C 1
ATOM 1264 O O . GLU A 1 172 ? -20.995 0.242 2.261 1.00 85.25 172 GLU A O 1
ATOM 1269 N N . GLU A 1 173 ? -22.440 1.525 1.109 1.00 86.44 173 GLU A N 1
ATOM 1270 C CA . GLU A 1 173 ? -21.419 2.380 0.492 1.00 86.44 173 GLU A CA 1
ATOM 1271 C C . GLU A 1 173 ? -20.666 3.218 1.536 1.00 86.44 173 GLU A C 1
ATOM 1273 O O . GLU A 1 173 ? -19.433 3.252 1.542 1.00 86.44 173 GLU A O 1
ATOM 1278 N N . ILE A 1 174 ? -21.390 3.834 2.473 1.00 86.94 174 ILE A N 1
ATOM 1279 C CA . ILE A 1 174 ? -20.806 4.613 3.571 1.00 86.94 174 ILE A CA 1
ATOM 1280 C C . ILE A 1 174 ? -19.940 3.720 4.473 1.00 86.94 174 ILE A C 1
ATOM 1282 O O . ILE A 1 174 ? -18.864 4.136 4.897 1.00 86.94 174 ILE A O 1
ATOM 1286 N N . CYS A 1 175 ? -20.362 2.483 4.743 1.00 83.94 175 CYS A N 1
ATOM 1287 C CA . CYS A 1 175 ? -19.576 1.520 5.515 1.00 83.94 175 CYS A CA 1
ATOM 1288 C C . CYS A 1 175 ? -18.296 1.066 4.805 1.00 83.94 175 CYS A C 1
ATOM 1290 O O . CYS A 1 175 ? -17.309 0.732 5.466 1.00 83.94 175 CYS A O 1
ATOM 1292 N N . ALA A 1 176 ? -18.298 1.033 3.473 1.00 80.56 176 ALA A N 1
ATOM 1293 C CA . ALA A 1 176 ? -17.141 0.639 2.678 1.00 80.56 176 ALA A CA 1
ATOM 1294 C C . ALA A 1 176 ? -16.113 1.773 2.504 1.00 80.56 176 ALA A C 1
ATOM 1296 O O . ALA A 1 176 ? -14.930 1.491 2.278 1.00 80.56 176 ALA A O 1
ATOM 1297 N N . ASP A 1 177 ? -16.532 3.039 2.623 1.00 83.06 177 ASP A N 1
ATOM 1298 C CA . ASP A 1 177 ? -15.667 4.208 2.455 1.00 83.06 177 ASP A CA 1
ATOM 1299 C C . ASP A 1 177 ? -15.485 5.005 3.767 1.00 83.06 177 ASP A C 1
ATOM 1301 O O . ASP A 1 177 ? -16.385 5.730 4.196 1.00 83.06 177 ASP A O 1
ATOM 1305 N N . PRO A 1 178 ? -14.284 4.978 4.377 1.00 79.88 178 PRO A N 1
ATOM 1306 C CA . PRO A 1 178 ? -13.984 5.742 5.586 1.00 79.88 178 PRO A CA 1
ATOM 1307 C C . PRO A 1 178 ? -14.206 7.256 5.461 1.00 79.88 178 PRO A C 1
ATOM 1309 O O . PRO A 1 178 ? -14.484 7.912 6.465 1.00 79.88 178 PRO A O 1
ATOM 1312 N N . ASP A 1 179 ? -14.056 7.831 4.263 1.00 82.94 179 ASP A N 1
ATOM 1313 C CA . ASP A 1 179 ? -14.291 9.263 4.058 1.00 82.94 179 ASP A CA 1
ATOM 1314 C C . ASP A 1 179 ? -15.793 9.572 4.081 1.00 82.94 179 ASP A C 1
ATOM 1316 O O . ASP A 1 179 ? -16.210 10.582 4.655 1.00 82.94 179 ASP A O 1
ATOM 1320 N N . LEU A 1 180 ? -16.620 8.681 3.524 1.00 87.56 180 LEU A N 1
ATOM 1321 C CA . LEU A 1 180 ? -18.074 8.777 3.631 1.00 87.56 180 LEU A CA 1
ATOM 1322 C C . LEU A 1 180 ? -18.539 8.540 5.070 1.00 87.56 180 LEU A C 1
ATOM 1324 O O . LEU A 1 180 ? -19.334 9.331 5.573 1.00 87.56 180 LEU A O 1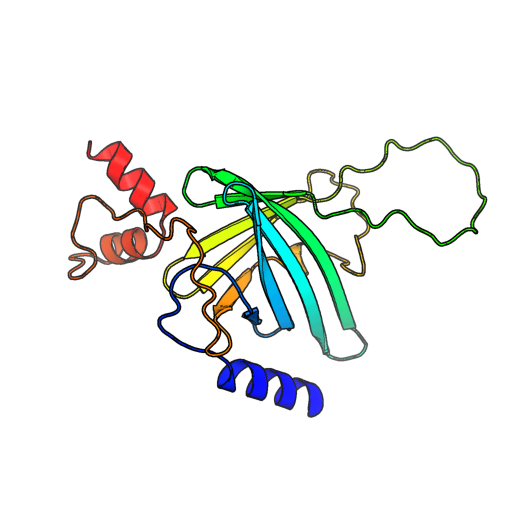
ATOM 1328 N N . ALA A 1 181 ? -17.984 7.548 5.771 1.00 86.75 181 ALA A N 1
ATOM 1329 C CA . ALA A 1 181 ? -18.260 7.316 7.190 1.00 86.75 181 ALA A CA 1
ATOM 1330 C C . ALA A 1 181 ? -17.890 8.525 8.069 1.00 86.75 181 ALA A C 1
ATOM 1332 O O . ALA A 1 181 ? -18.633 8.902 8.976 1.00 86.75 181 ALA A O 1
ATOM 1333 N N . GLY A 1 182 ? -16.762 9.183 7.784 1.00 87.00 182 GLY A N 1
ATOM 1334 C CA . GLY A 1 182 ? -16.371 10.417 8.468 1.00 87.00 182 GLY A CA 1
ATOM 1335 C C . GLY A 1 182 ? -17.288 11.600 8.154 1.00 87.00 182 GLY A C 1
ATOM 1336 O O . GLY A 1 182 ? -17.578 12.413 9.035 1.00 87.00 182 GLY A O 1
ATOM 1337 N N . ASN A 1 183 ? -17.779 11.697 6.917 1.00 88.19 183 ASN A N 1
ATOM 1338 C CA . ASN A 1 183 ? -18.771 12.703 6.546 1.00 88.19 183 ASN A CA 1
ATOM 1339 C C . ASN A 1 183 ? -20.110 12.470 7.248 1.00 88.19 183 ASN A C 1
ATOM 1341 O O . ASN A 1 183 ? -20.681 13.434 7.754 1.00 88.19 183 ASN A O 1
ATOM 1345 N N . ASP A 1 184 ? -20.564 11.220 7.332 1.00 90.44 184 ASP A N 1
ATOM 1346 C CA . ASP A 1 184 ? -21.759 10.834 8.080 1.00 90.44 184 ASP A CA 1
ATOM 1347 C C . ASP A 1 184 ? -21.654 11.252 9.558 1.00 90.44 184 ASP A C 1
ATOM 1349 O O . ASP A 1 184 ? -22.511 11.988 10.049 1.00 90.44 184 ASP A O 1
ATOM 1353 N N . GLN A 1 185 ? -20.540 10.933 10.235 1.00 87.81 185 GLN A N 1
ATOM 1354 C CA . GLN A 1 185 ? -20.294 11.390 11.612 1.00 87.81 185 GLN A CA 1
ATOM 1355 C C . GLN A 1 185 ? -20.366 12.911 11.777 1.00 87.81 185 GLN A C 1
ATOM 1357 O O . GLN A 1 185 ? -20.793 13.396 12.823 1.00 87.81 185 GLN A O 1
ATOM 1362 N N . ARG A 1 186 ? -19.894 13.672 10.786 1.00 87.94 186 ARG A N 1
ATOM 1363 C CA . ARG A 1 186 ? -19.886 15.138 10.838 1.00 87.94 186 ARG A CA 1
ATOM 1364 C C . ARG A 1 186 ? -21.270 15.737 10.607 1.00 87.94 186 ARG A C 1
ATOM 1366 O O . ARG A 1 186 ? -21.548 16.797 11.153 1.00 87.94 186 ARG A O 1
ATOM 1373 N N . LEU A 1 187 ? -22.087 15.109 9.766 1.00 90.06 187 LEU A N 1
ATOM 1374 C CA . LEU A 1 187 ? -23.429 15.591 9.437 1.00 90.06 187 LEU A CA 1
ATOM 1375 C C . LEU A 1 187 ? -24.454 15.240 10.520 1.00 90.06 187 LEU A C 1
ATOM 1377 O O . LEU A 1 187 ? -25.381 16.012 10.736 1.00 90.06 187 LEU A O 1
ATOM 1381 N N . ASN A 1 188 ? -24.267 14.105 11.197 1.00 84.56 188 ASN A N 1
ATOM 1382 C CA . ASN A 1 188 ? -25.212 13.554 12.169 1.00 84.56 188 ASN A CA 1
ATOM 1383 C C . ASN A 1 188 ? -24.757 13.714 13.640 1.00 84.56 188 ASN A C 1
ATOM 1385 O O . ASN A 1 188 ? -25.307 13.063 14.530 1.00 84.56 188 ASN A O 1
ATOM 1389 N N . ARG A 1 189 ? -23.762 14.575 13.904 1.00 70.50 189 ARG A N 1
ATOM 1390 C CA . ARG A 1 189 ? -23.382 15.059 15.247 1.00 70.50 189 ARG A CA 1
ATOM 1391 C C . ARG A 1 189 ? -23.996 16.419 15.538 1.00 70.50 189 ARG A C 1
ATOM 1393 O O . ARG A 1 189 ? -24.381 16.621 16.710 1.00 70.50 189 ARG A O 1
#

pLDDT: mean 79.14, std 15.66, range [33.12, 95.38]

Sequence (189 aa):
FAETLRRRAAALEAIASGRPGIAGTWVNAFGSITLTPADSGAYRLAADLRGDYGGDRRRTCQLTADLKPAGGGWLAGPVVTEADTSSNKAKTDAAAAPAKPPSLKLRRQGETLRIVGTIDDEGWDGFNDCSSMWQVTGSYFAAGKDAASDKADTTFVTPTFDCTKPETATDEEICADPDLAGNDQRLNR

Radius of gyration: 19.12 Å; Cα contacts (8 Å, |Δi|>4): 351; chains: 1; bounding box: 60×45×43 Å

Foldseek 3Di:
DVVLVVVQVVQVVQFDFDFPDDAQWWDDSFGIKGWDDDPPRKTKIWDWGWDDPDDPPIATATWIFIWPDDDLQKTKTFIDDPPDPDPDDDDDDDPDPPQGGWMKMWGDQRQKIFIAIGGPDPPDCADRRGRDSVRVGDITGDGHDDRDPDPRPNDQLAAPDDCVDQPDPVSVVCRRDSVSSVVNNVVVD

Mean predicted aligned error: 10.6 Å

Solvent-accessible surface area (backbone atoms only — not comparable to full-atom values): 10954 Å² total; per-residue (Å²): 107,72,69,59,51,51,53,43,50,53,49,60,71,34,52,43,81,86,71,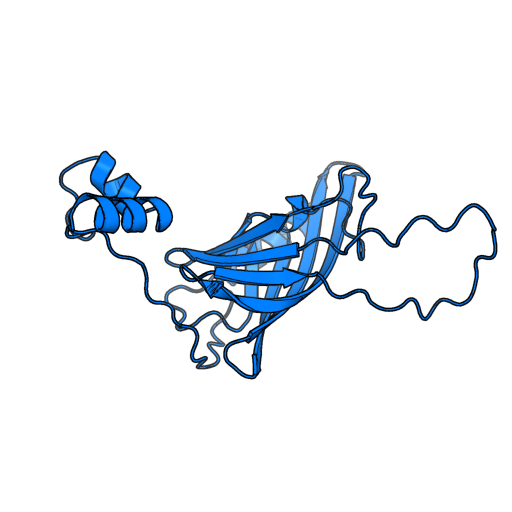61,49,71,38,32,42,28,33,44,91,39,38,40,35,38,31,42,82,44,77,96,73,18,33,39,39,40,38,48,35,47,46,77,75,56,90,88,51,66,42,52,31,44,51,39,28,59,26,34,77,67,58,96,61,29,29,34,29,45,41,60,79,77,76,79,82,72,90,79,80,93,74,93,72,77,92,68,74,79,75,75,63,42,34,40,38,34,32,76,54,88,82,29,40,39,33,44,46,45,71,92,54,97,82,71,85,53,56,60,71,17,74,47,53,69,78,68,37,46,68,24,35,35,34,57,86,65,54,50,91,51,84,55,76,74,74,72,58,66,38,87,61,61,73,91,63,53,90,46,74,65,47,48,50,29,63,74,31,53,69,48,5,47,49,44,42,66,75,77,106